Protein AF-A0AA87R9H2-F1 (afdb_monomer_lite)

Organism: NCBI:txid153730

Foldseek 3Di:
DDDDDDDDDDDDDDDDDDDDDDDDDDDDDDDDDDDDDDDDDDDDDDPPPDPPDPDPVLPFPFQQADEDALVVLCVVQLDFPFDAPFAVCQVVLLVLLSVLQRHPHADFPPQFGDGSGQDPVPPSPVRHDTRSNSNLSSLLVRLLRLLLQLVLCCPPVPHLPPRNVVSLVSNVVSCPGPSVVSHDPDPPSVCCVPASVVVNVVNRLNSCVPRPPVQVVGPSSCVSCVSSVNNDPPDPPDPPPPPPPPPDDD

Secondary structure (DSSP, 8-state):
----------------------------------------------------PPPGGGS----------HHHHHHHHS-----EEETTTHHHHHHHHHHHHHT-SSPPPTT----SS-S-TT---TT-EETTHHHHHHHHHHHHHHHHHHHHHHHHTTSS-HHHHHHHHHHHHHHTSHHHHTT---TT-HHIIIIIHHHHTT--HHHIIIIIHHHHTSHHHHHHHHHTT------SSS----PPP-----

Radius of gyration: 23.81 Å; chains: 1; bounding box: 76×70×43 Å

Sequence (250 aa):
MHTLRRAAALAAAAAMAAALAACTPASAEPEAATAGVAATGSTAAAEQAAPSAPDPLHAPVELDTTPISAEEYVERFSVTDGRSYGTDGLDEVNAEYREAARVFPFALPQGYAFPGETWLIGQNLPDGWHEGDGYAQAYVFWQKATAAAAYYDFRYRGGEGPGATVHLDALAEGYDSDVRAMYVDDPELTYLDEVVAPAREGNFDALYAEDLHHFLGNETYAAVLDRAGETIELGTEGYSLPVPDEAEVP

pLDDT: mean 71.05, std 24.02, range [28.12, 97.62]

Structure (mmCIF, N/CA/C/O backbone):
data_AF-A0AA87R9H2-F1
#
_entry.id   AF-A0AA87R9H2-F1
#
loop_
_atom_site.group_PDB
_atom_site.id
_atom_site.type_symbol
_atom_site.label_atom_id
_atom_site.label_alt_id
_atom_site.label_comp_id
_atom_site.label_asym_id
_atom_site.label_entity_id
_atom_site.label_seq_id
_atom_site.pdbx_PDB_ins_code
_atom_site.Cartn_x
_atom_site.Cartn_y
_atom_site.Cartn_z
_atom_site.occupancy
_atom_site.B_iso_or_equiv
_atom_site.auth_seq_id
_atom_site.auth_comp_id
_atom_site.auth_asym_id
_atom_site.auth_atom_id
_atom_site.pdbx_PDB_model_num
ATOM 1 N N . MET A 1 1 ? 30.872 -22.403 -7.904 1.00 34.31 1 MET A N 1
ATOM 2 C CA . MET A 1 1 ? 30.250 -23.706 -7.574 1.00 34.31 1 MET A CA 1
ATOM 3 C C . MET A 1 1 ? 29.281 -23.466 -6.424 1.00 34.31 1 MET A C 1
ATOM 5 O O . MET A 1 1 ? 29.679 -23.588 -5.276 1.00 34.31 1 MET A O 1
ATOM 9 N N . HIS A 1 2 ? 28.057 -23.023 -6.726 1.00 32.09 2 HIS A N 1
ATOM 10 C CA . HIS A 1 2 ? 27.040 -22.725 -5.715 1.00 32.09 2 HIS A CA 1
ATOM 11 C C . HIS A 1 2 ? 26.077 -23.906 -5.601 1.00 32.09 2 HIS A C 1
ATOM 13 O O . HIS A 1 2 ? 25.392 -24.263 -6.555 1.00 32.09 2 HIS A O 1
ATOM 19 N N . THR A 1 3 ? 26.085 -24.552 -4.440 1.00 35.66 3 THR A N 1
ATOM 20 C CA . THR A 1 3 ? 25.148 -25.610 -4.064 1.00 35.66 3 THR A CA 1
ATOM 21 C C . THR A 1 3 ? 23.838 -24.999 -3.584 1.00 35.66 3 THR A C 1
ATOM 23 O O . THR A 1 3 ? 23.788 -24.409 -2.508 1.00 35.66 3 THR A O 1
ATOM 26 N N . LEU A 1 4 ? 22.789 -25.200 -4.384 1.00 35.94 4 LEU A N 1
ATOM 27 C CA . LEU A 1 4 ? 21.380 -25.113 -4.003 1.00 35.94 4 LEU A CA 1
ATOM 28 C C . LEU A 1 4 ? 21.116 -25.930 -2.729 1.00 35.94 4 LEU A C 1
ATOM 30 O O . LEU A 1 4 ? 21.391 -27.132 -2.696 1.00 35.94 4 LEU A O 1
ATOM 34 N N . ARG A 1 5 ? 20.529 -25.306 -1.705 1.00 34.09 5 ARG A N 1
ATOM 35 C CA . ARG A 1 5 ? 19.849 -26.014 -0.615 1.00 34.09 5 ARG A CA 1
ATOM 36 C C . ARG A 1 5 ? 18.343 -25.845 -0.792 1.00 34.09 5 ARG A C 1
ATOM 38 O O . ARG A 1 5 ? 17.798 -24.787 -0.524 1.00 34.09 5 ARG A O 1
ATOM 45 N N . ARG A 1 6 ? 17.704 -26.918 -1.264 1.00 33.81 6 ARG A N 1
ATOM 46 C CA . ARG A 1 6 ? 16.267 -27.188 -1.133 1.00 33.81 6 ARG A CA 1
ATOM 47 C C . ARG A 1 6 ? 16.052 -28.102 0.075 1.00 33.81 6 ARG A C 1
ATOM 49 O O . ARG A 1 6 ? 16.810 -29.063 0.208 1.00 33.81 6 ARG A O 1
ATOM 56 N N . ALA A 1 7 ? 15.015 -27.816 0.865 1.00 31.58 7 ALA A N 1
ATOM 57 C CA . ALA A 1 7 ? 14.212 -28.679 1.759 1.00 31.58 7 ALA A CA 1
ATOM 58 C C . ALA A 1 7 ? 13.748 -27.813 2.954 1.00 31.58 7 ALA A C 1
ATOM 60 O O . ALA A 1 7 ? 14.555 -27.059 3.476 1.00 31.58 7 ALA A O 1
ATOM 61 N N . ALA A 1 8 ? 12.509 -27.857 3.446 1.00 31.77 8 ALA A N 1
ATOM 62 C CA . ALA A 1 8 ? 11.582 -28.978 3.494 1.00 31.77 8 ALA A CA 1
ATOM 63 C C . ALA A 1 8 ? 10.117 -28.509 3.546 1.00 31.77 8 ALA A C 1
ATOM 65 O O . ALA A 1 8 ? 9.792 -27.539 4.221 1.00 31.77 8 ALA A O 1
ATOM 66 N N . ALA A 1 9 ? 9.243 -29.276 2.896 1.00 31.00 9 ALA A N 1
ATOM 67 C CA . ALA A 1 9 ? 7.809 -29.286 3.149 1.00 31.00 9 ALA A CA 1
ATOM 68 C C . ALA A 1 9 ? 7.500 -30.244 4.311 1.00 31.00 9 ALA A C 1
ATOM 70 O O . ALA A 1 9 ? 8.032 -31.356 4.333 1.00 31.00 9 ALA A O 1
ATOM 71 N N . LEU A 1 10 ? 6.606 -29.850 5.220 1.00 30.27 10 LEU A N 1
ATOM 72 C CA . LEU A 1 10 ? 5.895 -30.747 6.135 1.00 30.27 10 LEU A CA 1
ATOM 73 C C . LEU A 1 10 ? 4.514 -30.161 6.459 1.00 30.27 10 LEU A C 1
ATOM 75 O O . LEU A 1 10 ? 4.385 -29.006 6.843 1.00 30.27 10 LEU A O 1
ATOM 79 N N . ALA A 1 11 ? 3.494 -30.992 6.260 1.00 31.66 11 ALA A N 1
ATOM 80 C CA . ALA A 1 11 ? 2.078 -30.682 6.388 1.00 31.66 11 ALA A CA 1
ATOM 81 C C . ALA A 1 11 ? 1.550 -30.828 7.826 1.00 31.66 11 ALA A C 1
ATOM 83 O O . ALA A 1 11 ? 2.050 -31.657 8.587 1.00 31.66 11 ALA A O 1
ATOM 84 N N . ALA A 1 12 ? 0.440 -30.150 8.132 1.00 28.22 12 ALA A N 1
ATOM 85 C CA . ALA A 1 12 ? -0.540 -30.587 9.128 1.00 28.22 12 ALA A CA 1
ATOM 86 C C . ALA A 1 12 ? -1.937 -30.037 8.790 1.00 28.22 12 ALA A C 1
ATOM 88 O O . ALA A 1 12 ? -2.077 -29.013 8.133 1.00 28.22 12 ALA A O 1
ATOM 89 N N . ALA A 1 13 ? -2.964 -30.783 9.185 1.00 28.12 13 ALA A N 1
ATOM 90 C CA . ALA A 1 13 ? -4.288 -30.802 8.581 1.00 28.12 13 ALA A CA 1
ATOM 91 C C . ALA A 1 13 ? -5.425 -30.384 9.534 1.00 28.12 13 ALA A C 1
ATOM 93 O O . ALA A 1 13 ? -5.291 -30.488 10.748 1.00 28.12 13 ALA A O 1
ATOM 94 N N . ALA A 1 14 ? -6.583 -30.130 8.908 1.00 32.31 14 ALA A N 1
ATOM 95 C CA . ALA A 1 14 ? -7.946 -30.504 9.321 1.00 32.31 14 ALA A CA 1
ATOM 96 C C . ALA A 1 14 ? -8.767 -29.609 10.293 1.00 32.31 14 ALA A C 1
ATOM 98 O O . ALA A 1 14 ? -8.637 -29.694 11.505 1.00 32.31 14 ALA A O 1
ATOM 99 N N . ALA A 1 15 ? -9.787 -28.966 9.697 1.00 31.55 15 ALA A N 1
ATOM 100 C CA . ALA A 1 15 ? -11.229 -29.293 9.789 1.00 31.55 15 ALA A CA 1
ATOM 101 C C . ALA A 1 15 ? -12.181 -28.542 10.758 1.00 31.55 15 ALA A C 1
ATOM 103 O O . ALA A 1 15 ? -11.867 -28.278 11.911 1.00 31.55 15 ALA A O 1
ATOM 104 N N . MET A 1 16 ? -13.429 -28.437 10.247 1.00 30.58 16 MET A N 1
ATOM 105 C CA . MET A 1 16 ? -14.748 -28.155 10.867 1.00 30.58 16 MET A CA 1
ATOM 106 C C . MET A 1 16 ? -15.133 -26.684 11.104 1.00 30.58 16 MET A C 1
ATOM 108 O O . MET A 1 16 ? -14.303 -25.887 11.498 1.00 30.58 16 MET A O 1
ATOM 112 N N . ALA A 1 17 ? -16.389 -26.241 10.970 1.00 32.84 17 ALA A N 1
ATOM 113 C CA . ALA A 1 17 ? -17.640 -26.765 10.405 1.00 32.84 17 ALA A CA 1
ATOM 114 C C . ALA A 1 17 ? -18.668 -25.606 10.385 1.00 32.84 17 ALA A C 1
ATOM 116 O O . ALA A 1 17 ? -18.520 -24.611 11.086 1.00 32.84 17 ALA A O 1
ATOM 117 N N . ALA A 1 18 ? -19.713 -25.774 9.579 1.00 38.12 18 ALA A N 1
ATOM 118 C CA . ALA A 1 18 ? -20.791 -24.827 9.300 1.00 38.12 18 ALA A CA 1
ATOM 119 C C . ALA A 1 18 ? -21.714 -24.473 10.487 1.00 38.12 18 ALA A C 1
ATOM 121 O O . ALA A 1 18 ? -21.967 -25.320 11.341 1.00 38.12 18 ALA A O 1
ATOM 122 N N . ALA A 1 19 ? -22.379 -23.309 10.407 1.00 33.22 19 ALA A N 1
ATOM 123 C CA . ALA A 1 19 ? -23.779 -23.153 10.824 1.00 33.22 19 ALA A CA 1
ATOM 124 C C . ALA A 1 19 ? -24.467 -21.946 10.148 1.00 33.22 19 ALA A C 1
ATOM 126 O O . ALA A 1 19 ? -23.959 -20.830 10.149 1.00 33.22 19 ALA A O 1
ATOM 127 N N . LEU A 1 20 ? -25.646 -22.215 9.583 1.00 39.81 20 LEU A N 1
ATOM 128 C CA . LEU A 1 20 ? -26.619 -21.287 8.999 1.00 39.81 20 LEU A CA 1
ATOM 129 C C . LEU A 1 20 ? -27.400 -20.511 10.073 1.00 39.81 20 LEU A C 1
ATOM 131 O O . LEU A 1 20 ? -27.765 -21.110 11.081 1.00 39.81 20 LEU A O 1
ATOM 135 N N . ALA A 1 21 ? -27.840 -19.286 9.764 1.00 38.72 21 ALA A N 1
ATOM 136 C CA . ALA A 1 21 ? -29.207 -18.836 10.066 1.00 38.72 21 ALA A CA 1
ATOM 137 C C . ALA A 1 21 ? -29.577 -17.571 9.269 1.00 38.72 21 ALA A C 1
ATOM 139 O O . ALA A 1 21 ? -28.926 -16.537 9.367 1.00 38.72 21 ALA A O 1
ATOM 140 N N . ALA A 1 22 ? -30.657 -17.676 8.497 1.00 38.16 22 ALA A N 1
ATOM 141 C CA . ALA A 1 22 ? -31.341 -16.583 7.821 1.00 38.16 22 ALA A CA 1
ATOM 142 C C . ALA A 1 22 ? -32.372 -15.913 8.749 1.00 38.16 22 ALA A C 1
ATOM 144 O O . ALA A 1 22 ? -32.994 -16.604 9.553 1.00 38.16 22 ALA A O 1
ATOM 145 N N . CYS A 1 23 ? -32.629 -14.613 8.557 1.00 30.06 23 CYS A N 1
ATOM 146 C CA . CYS A 1 23 ? -33.948 -14.002 8.764 1.00 30.06 23 CYS A CA 1
ATOM 147 C C . CYS A 1 23 ? -34.038 -12.633 8.056 1.00 30.06 23 CYS A C 1
ATOM 149 O O . CYS A 1 23 ? -33.335 -11.689 8.401 1.00 30.06 23 CYS A O 1
ATOM 151 N N . THR A 1 24 ? -34.909 -12.548 7.053 1.00 43.84 24 THR A N 1
ATOM 152 C CA . THR A 1 24 ? -35.497 -11.329 6.458 1.00 43.84 24 THR A CA 1
ATOM 153 C C . THR A 1 24 ? -36.768 -10.923 7.251 1.00 43.84 24 THR A C 1
ATOM 155 O O . THR A 1 24 ? -37.132 -11.621 8.196 1.00 43.84 24 THR A O 1
ATOM 158 N N . PRO A 1 25 ? -37.569 -9.922 6.830 1.00 63.09 25 PRO A N 1
ATOM 159 C CA . PRO A 1 25 ? -37.341 -8.470 6.828 1.00 63.09 25 PRO A CA 1
ATOM 160 C C . PRO A 1 25 ? -38.462 -7.719 7.608 1.00 63.09 25 PRO A C 1
ATOM 162 O O . PRO A 1 25 ? -39.446 -8.329 8.024 1.00 63.09 25 PRO A O 1
ATOM 165 N N . ALA A 1 26 ? -38.391 -6.388 7.752 1.00 40.09 26 ALA A N 1
ATOM 166 C CA . ALA A 1 26 ? -39.560 -5.583 8.143 1.00 40.09 26 ALA A CA 1
ATOM 167 C C . ALA A 1 26 ? -39.525 -4.159 7.559 1.00 40.09 26 ALA A C 1
ATOM 169 O O . ALA A 1 26 ? -38.552 -3.427 7.713 1.00 40.09 26 ALA A O 1
ATOM 170 N N . SER A 1 27 ? -40.617 -3.818 6.877 1.00 43.66 27 SER A N 1
ATOM 171 C CA . SER A 1 27 ? -40.918 -2.577 6.163 1.00 43.66 27 SER A CA 1
ATOM 172 C C . SER A 1 27 ? -41.173 -1.369 7.070 1.00 43.66 27 SER A C 1
ATOM 174 O O . SER A 1 27 ? -41.772 -1.527 8.131 1.00 43.66 27 SER A O 1
ATOM 176 N N . ALA A 1 28 ? -40.884 -0.163 6.568 1.00 37.84 28 ALA A N 1
ATOM 177 C CA . ALA A 1 28 ? -41.670 1.050 6.830 1.00 37.84 28 ALA A CA 1
ATOM 178 C C . ALA A 1 28 ? -41.382 2.133 5.761 1.00 37.84 28 ALA A C 1
ATOM 180 O O . ALA A 1 28 ? -40.344 2.783 5.778 1.00 37.84 28 ALA A O 1
ATOM 181 N N . GLU A 1 29 ? -42.319 2.308 4.830 1.00 39.38 29 GLU A N 1
ATOM 182 C CA . GLU A 1 29 ? -42.642 3.580 4.151 1.00 39.38 29 GLU A CA 1
ATOM 183 C C . GLU A 1 29 ? -43.803 4.244 4.937 1.00 39.38 29 GLU A C 1
ATOM 185 O O . GLU A 1 29 ? -44.420 3.564 5.764 1.00 39.38 29 GLU A O 1
ATOM 190 N N . PRO A 1 30 ? -44.307 5.438 4.574 1.00 55.00 30 PRO A N 1
ATOM 191 C CA . PRO A 1 30 ? -43.653 6.681 4.152 1.00 55.00 30 PRO A CA 1
ATOM 192 C C . PRO A 1 30 ? -44.181 7.877 4.989 1.00 55.00 30 PRO A C 1
ATOM 194 O O . PRO A 1 30 ? -45.222 7.777 5.639 1.00 55.00 30 PRO A O 1
ATOM 197 N N . GLU A 1 31 ? -43.556 9.055 4.918 1.00 35.94 31 GLU A N 1
ATOM 198 C CA . GLU A 1 31 ? -44.237 10.292 5.332 1.00 35.94 31 GLU A CA 1
ATOM 199 C C . GLU A 1 31 ? -43.978 11.438 4.353 1.00 35.94 31 GLU A C 1
ATOM 201 O O . GLU A 1 31 ? -42.915 11.564 3.747 1.00 35.94 31 GLU A O 1
ATOM 206 N N . ALA A 1 32 ? -45.043 12.198 4.129 1.00 39.09 32 ALA A N 1
ATOM 207 C CA . ALA A 1 32 ? -45.259 13.094 3.012 1.00 39.09 32 ALA A CA 1
ATOM 208 C C . ALA A 1 32 ? -45.081 14.572 3.392 1.00 39.09 32 ALA A C 1
ATOM 210 O O . ALA A 1 32 ? -45.189 14.945 4.556 1.00 39.09 32 ALA A O 1
ATOM 211 N N . ALA A 1 33 ? -45.023 15.395 2.336 1.00 36.47 33 ALA A N 1
ATOM 212 C CA . ALA A 1 33 ? -45.274 16.842 2.298 1.00 36.47 33 ALA A CA 1
ATOM 213 C C . ALA A 1 33 ? -44.106 17.723 2.801 1.00 36.47 33 ALA A C 1
ATOM 215 O O . ALA A 1 33 ? -43.391 17.372 3.721 1.00 36.47 33 ALA A O 1
ATOM 216 N N . THR A 1 34 ? -43.789 18.874 2.208 1.00 40.47 34 THR A N 1
ATOM 217 C CA . THR A 1 34 ? -44.649 19.905 1.609 1.00 40.47 34 THR A CA 1
ATOM 218 C C . THR A 1 34 ? -43.914 20.706 0.531 1.00 40.47 34 THR A C 1
ATOM 220 O O . THR A 1 34 ? -42.736 21.028 0.669 1.00 40.47 34 THR A O 1
ATOM 223 N N . ALA A 1 35 ? -44.663 21.127 -0.490 1.00 40.28 35 ALA A N 1
ATOM 224 C CA . ALA A 1 35 ? -44.296 22.208 -1.395 1.00 40.28 35 ALA A CA 1
ATOM 225 C C . ALA A 1 35 ? -44.205 23.557 -0.652 1.00 40.28 35 ALA A C 1
ATOM 227 O O . ALA A 1 35 ? -45.103 23.904 0.116 1.00 40.28 35 ALA A O 1
ATOM 228 N N . GLY A 1 36 ? -43.157 24.333 -0.935 1.00 36.66 36 GLY A N 1
ATOM 229 C CA . GLY A 1 36 ? -42.966 25.706 -0.466 1.00 36.66 36 GLY A CA 1
ATOM 230 C C . GLY A 1 36 ? -42.430 26.583 -1.597 1.00 36.66 36 GLY A C 1
ATOM 231 O O . GLY A 1 36 ? -41.397 26.292 -2.189 1.00 36.66 36 GLY A O 1
ATOM 232 N N . VAL A 1 37 ? -43.190 27.623 -1.927 1.00 41.19 37 VAL A N 1
ATOM 233 C CA . VAL A 1 37 ? -43.016 28.542 -3.057 1.00 41.19 37 VAL A CA 1
ATOM 234 C C . VAL A 1 37 ? -42.045 29.683 -2.713 1.00 41.19 37 VAL A C 1
ATOM 236 O O . VAL A 1 37 ? -42.145 30.269 -1.644 1.00 41.19 37 VAL A O 1
ATOM 239 N N . ALA A 1 38 ? -41.180 30.001 -3.685 1.00 38.97 38 ALA A N 1
ATOM 240 C CA . ALA A 1 38 ? -40.503 31.267 -4.010 1.00 38.97 38 ALA A CA 1
ATOM 241 C C . ALA A 1 38 ? -39.863 32.140 -2.907 1.00 38.97 38 ALA A C 1
ATOM 243 O O . ALA A 1 38 ? -40.540 32.780 -2.108 1.00 38.97 38 ALA A O 1
ATOM 244 N N . ALA A 1 39 ? -38.559 32.384 -3.071 1.00 36.94 39 ALA A N 1
ATOM 245 C CA . ALA A 1 39 ? -37.954 33.684 -2.794 1.00 36.94 39 ALA A CA 1
ATOM 246 C C . ALA A 1 39 ? -36.859 33.975 -3.835 1.00 36.94 39 ALA A C 1
ATOM 248 O O . ALA A 1 39 ? -35.771 33.407 -3.809 1.00 36.94 39 ALA A O 1
ATOM 249 N N . THR A 1 40 ? -37.163 34.868 -4.776 1.00 41.22 40 THR A N 1
ATOM 250 C CA . THR A 1 40 ? -36.179 35.554 -5.618 1.00 41.22 40 THR A CA 1
ATOM 251 C C . THR A 1 40 ? -35.366 36.506 -4.744 1.00 41.22 40 THR A C 1
ATOM 253 O O . THR A 1 40 ? -35.839 37.589 -4.401 1.00 41.22 40 THR A O 1
ATOM 256 N N . GLY A 1 41 ? -34.154 36.096 -4.381 1.00 36.19 41 GLY A N 1
ATOM 257 C CA . GLY A 1 41 ? -33.144 36.930 -3.737 1.00 36.19 41 GLY A CA 1
ATOM 258 C C . GLY A 1 41 ? -31.924 37.033 -4.641 1.00 36.19 41 GLY A C 1
ATOM 259 O O . GLY A 1 41 ? -31.095 36.135 -4.676 1.00 36.19 41 GLY A O 1
ATOM 260 N N . SER A 1 42 ? -31.847 38.120 -5.403 1.00 48.84 42 SER A N 1
ATOM 261 C CA . SER A 1 42 ? -30.672 38.505 -6.181 1.00 48.84 42 SER A CA 1
ATOM 262 C C . SER A 1 42 ? -29.549 38.920 -5.229 1.00 48.84 42 SER A C 1
ATOM 264 O O . SER A 1 42 ? -29.547 40.046 -4.735 1.00 48.84 42 SER A O 1
ATOM 266 N N . THR A 1 43 ? -28.581 38.039 -5.001 1.00 39.03 43 THR A N 1
ATOM 267 C CA . THR A 1 43 ? -27.260 38.405 -4.478 1.00 39.03 43 THR A CA 1
ATOM 268 C C . THR A 1 43 ? -26.261 38.318 -5.618 1.00 39.03 43 THR A C 1
ATOM 270 O O . THR A 1 43 ? -26.096 37.262 -6.223 1.00 39.03 43 THR A O 1
ATOM 273 N N . ALA A 1 44 ? -25.634 39.451 -5.931 1.00 38.78 44 ALA A N 1
ATOM 274 C CA . ALA A 1 44 ? -24.522 39.535 -6.860 1.00 38.78 44 ALA A CA 1
ATOM 275 C C . ALA A 1 44 ? -23.445 38.525 -6.442 1.00 38.78 44 ALA A C 1
ATOM 277 O O . ALA A 1 44 ? -22.841 38.661 -5.377 1.00 38.78 44 ALA A O 1
ATOM 278 N N . ALA A 1 45 ? -23.258 37.496 -7.266 1.00 35.38 45 ALA A N 1
ATOM 279 C CA . ALA A 1 45 ? -22.147 36.578 -7.140 1.00 35.38 45 ALA A CA 1
ATOM 280 C C . ALA A 1 45 ? -20.869 37.378 -7.400 1.00 35.38 45 ALA A C 1
ATOM 282 O O . ALA A 1 45 ? -20.666 37.910 -8.492 1.00 35.38 45 ALA A O 1
ATOM 283 N N . ALA A 1 46 ? -20.025 37.486 -6.377 1.00 42.28 46 ALA A N 1
ATOM 284 C CA . ALA A 1 46 ? -18.607 37.633 -6.622 1.00 42.28 46 ALA A CA 1
ATOM 285 C C . ALA A 1 46 ? -18.213 36.460 -7.523 1.00 42.28 46 ALA A C 1
ATOM 287 O O . ALA A 1 46 ? -18.494 35.308 -7.191 1.00 42.28 46 ALA A O 1
ATOM 288 N N . GLU A 1 47 ? -17.629 36.766 -8.676 1.00 39.31 47 GLU A N 1
ATOM 289 C CA . GLU A 1 47 ? -16.998 35.795 -9.558 1.00 39.31 47 GLU A CA 1
ATOM 290 C C . GLU A 1 47 ? -15.774 35.247 -8.812 1.00 39.31 47 GLU A C 1
ATOM 292 O O . GLU A 1 47 ? -14.639 35.679 -8.997 1.00 39.31 47 GLU A O 1
ATOM 297 N N . GLN A 1 48 ? -16.031 34.357 -7.851 1.00 38.50 48 GLN A N 1
ATOM 298 C CA . GLN A 1 48 ? -15.048 33.403 -7.384 1.00 38.50 48 GLN A CA 1
ATOM 299 C C . GLN A 1 48 ? -14.702 32.596 -8.621 1.00 38.50 48 GLN A C 1
ATOM 301 O O . GLN A 1 48 ? -15.553 31.881 -9.154 1.00 38.50 48 GLN A O 1
ATOM 306 N N . ALA A 1 49 ? -13.475 32.788 -9.107 1.00 35.75 49 ALA A N 1
ATOM 307 C CA . ALA A 1 49 ? -12.869 31.899 -10.074 1.00 35.75 49 ALA A CA 1
ATOM 308 C C . ALA A 1 49 ? -13.200 30.476 -9.627 1.00 35.75 49 ALA A C 1
ATOM 310 O O . ALA A 1 49 ? -12.848 30.083 -8.511 1.00 35.75 49 ALA A O 1
ATOM 311 N N . ALA A 1 50 ? -13.972 29.765 -10.452 1.00 38.38 50 ALA A N 1
ATOM 312 C CA . ALA A 1 50 ? -14.225 28.359 -10.222 1.00 38.38 50 ALA A CA 1
ATOM 313 C C . ALA A 1 50 ? -12.859 27.708 -9.966 1.00 38.38 50 ALA A C 1
ATOM 315 O O . ALA A 1 50 ? -11.920 28.027 -10.708 1.00 38.38 50 ALA A O 1
ATOM 316 N N . PRO A 1 51 ? -12.705 26.866 -8.927 1.00 39.19 51 PRO A N 1
ATOM 317 C CA . PRO A 1 51 ? -11.512 26.045 -8.832 1.00 39.19 51 PRO A CA 1
ATOM 318 C C . PRO A 1 51 ? -11.368 25.369 -10.191 1.00 39.19 51 PRO A C 1
ATOM 320 O O . PRO A 1 51 ? -12.336 24.783 -10.688 1.00 39.19 51 PRO A O 1
ATOM 323 N N . SER A 1 52 ? -10.222 25.583 -10.842 1.00 40.78 52 SER A N 1
ATOM 324 C CA . SER A 1 52 ? -9.910 24.937 -12.109 1.00 40.78 52 SER A CA 1
ATOM 325 C C . SER A 1 52 ? -10.301 23.476 -11.963 1.00 40.78 52 SER A C 1
ATOM 327 O O . SER A 1 52 ? -9.853 22.822 -11.020 1.00 40.78 52 SER A O 1
ATOM 329 N N . ALA A 1 53 ? -11.204 23.004 -12.825 1.00 40.41 53 ALA A N 1
ATOM 330 C CA . ALA A 1 53 ? -11.548 21.594 -12.848 1.00 40.41 53 ALA A CA 1
ATOM 331 C C . ALA A 1 53 ? -10.229 20.804 -12.898 1.00 40.41 53 ALA A C 1
ATOM 333 O O . ALA A 1 53 ? -9.345 21.215 -13.661 1.00 40.41 53 ALA A O 1
ATOM 334 N N . PRO A 1 54 ? -10.063 19.754 -12.073 1.00 39.59 54 PRO A N 1
ATOM 335 C CA . PRO A 1 54 ? -8.857 18.941 -12.108 1.00 39.59 54 PRO A CA 1
ATOM 336 C C . PRO A 1 54 ? -8.598 18.531 -13.557 1.00 39.59 54 PRO A C 1
ATOM 338 O O . PRO A 1 54 ? -9.531 18.154 -14.274 1.00 39.59 54 PRO A O 1
ATOM 341 N N . ASP A 1 55 ? -7.355 18.710 -14.000 1.00 39.72 55 ASP A N 1
ATOM 342 C CA . ASP A 1 55 ? -6.941 18.385 -15.359 1.00 39.72 55 ASP A CA 1
ATOM 343 C C . ASP A 1 55 ? -7.382 16.940 -15.667 1.00 39.72 55 ASP A C 1
ATOM 345 O O . ASP A 1 55 ? -7.056 16.031 -14.896 1.00 39.72 55 ASP A O 1
ATOM 349 N N . PRO A 1 56 ? -8.150 16.688 -16.743 1.00 37.91 56 PRO A N 1
ATOM 350 C CA . PRO A 1 56 ? -8.582 15.340 -17.106 1.00 37.91 56 PRO A CA 1
ATOM 351 C C . PRO A 1 56 ? -7.418 14.371 -17.376 1.00 37.91 56 PRO A C 1
ATOM 353 O O . PRO A 1 56 ? -7.661 13.170 -17.460 1.00 37.91 56 PRO A O 1
ATOM 356 N N . LEU A 1 57 ? -6.171 14.854 -17.470 1.00 38.34 57 LEU A N 1
ATOM 357 C CA . LEU A 1 57 ? -4.962 14.021 -17.468 1.00 38.34 57 LEU A CA 1
ATOM 358 C C . LEU A 1 57 ? -4.642 13.361 -16.112 1.00 38.34 57 LEU A C 1
ATOM 360 O O . LEU A 1 57 ? -3.820 12.453 -16.076 1.00 38.34 57 LEU A O 1
ATOM 364 N N . HIS A 1 58 ? -5.300 13.765 -15.022 1.00 43.53 58 HIS A N 1
ATOM 365 C CA . HIS A 1 58 ? -5.075 13.234 -13.671 1.00 43.53 58 HIS A CA 1
ATOM 366 C C . HIS A 1 58 ? -6.278 12.486 -13.084 1.00 43.53 58 HIS A C 1
ATOM 368 O O . HIS A 1 58 ? -6.252 12.108 -11.914 1.00 43.53 58 HIS A O 1
ATOM 374 N N . ALA A 1 59 ? -7.333 12.231 -13.868 1.00 43.84 59 ALA A N 1
ATOM 375 C CA . ALA A 1 59 ? -8.369 11.295 -13.441 1.00 43.84 59 ALA A CA 1
ATOM 376 C C . ALA A 1 59 ? -7.746 9.885 -13.390 1.00 43.84 59 ALA A C 1
ATOM 378 O O . ALA A 1 59 ? -7.313 9.399 -14.437 1.00 43.84 59 ALA A O 1
ATOM 379 N N . PRO A 1 60 ? -7.674 9.217 -12.220 1.00 50.03 60 PRO A N 1
ATOM 380 C CA . PRO A 1 60 ? -7.074 7.894 -12.126 1.00 50.03 60 PRO A CA 1
ATOM 381 C C . PRO A 1 60 ? -7.825 6.948 -13.058 1.00 50.03 60 PRO A C 1
ATOM 383 O O . PRO A 1 60 ? -9.011 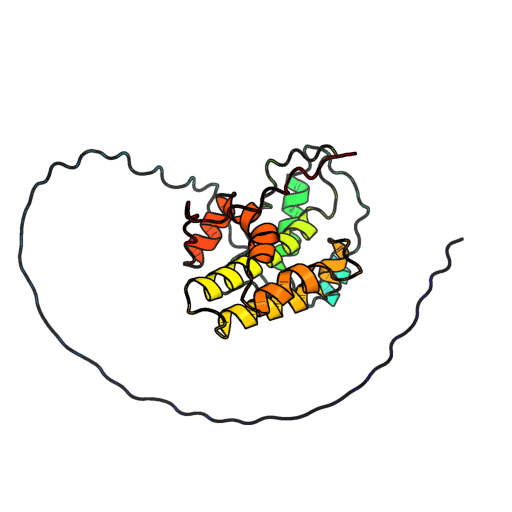6.687 -12.851 1.00 50.03 60 PRO A O 1
ATOM 386 N N . VAL A 1 61 ? -7.148 6.471 -14.101 1.00 56.78 61 VAL A N 1
ATOM 387 C CA . VAL A 1 61 ? -7.641 5.363 -14.915 1.00 56.78 61 VAL A CA 1
ATOM 388 C C . VAL A 1 61 ? -7.719 4.164 -13.980 1.00 56.78 61 VAL A C 1
ATOM 390 O O . VAL A 1 61 ? -6.685 3.640 -13.576 1.00 56.78 61 VAL A O 1
ATOM 393 N N . GLU A 1 62 ? -8.932 3.779 -13.587 1.00 65.19 62 GLU A N 1
ATOM 394 C CA . GLU A 1 62 ? -9.139 2.580 -12.781 1.00 65.19 62 GLU A CA 1
ATOM 395 C C . GLU A 1 62 ? -8.676 1.376 -13.599 1.00 65.19 62 GLU A C 1
ATOM 397 O O . GLU A 1 62 ? -9.130 1.146 -14.724 1.00 65.19 62 GLU A O 1
ATOM 402 N N . LEU A 1 63 ? -7.706 0.643 -13.061 1.00 74.94 63 LEU A N 1
ATOM 403 C CA . LEU A 1 63 ? -7.275 -0.606 -13.661 1.00 74.94 63 LEU A CA 1
ATOM 404 C C . LEU A 1 63 ? -8.315 -1.677 -13.335 1.00 74.94 63 LEU A C 1
ATOM 406 O O . LEU A 1 63 ? -8.592 -1.932 -12.166 1.00 74.94 63 LEU A O 1
ATOM 410 N N . ASP A 1 64 ? -8.855 -2.333 -14.363 1.00 76.56 64 ASP A N 1
ATOM 411 C CA . ASP A 1 64 ? -9.621 -3.563 -14.172 1.00 76.56 64 ASP A CA 1
ATOM 412 C C . ASP A 1 64 ? -8.721 -4.595 -13.479 1.00 76.56 64 ASP A C 1
ATOM 414 O O . ASP A 1 64 ? -7.710 -5.029 -14.044 1.00 76.56 64 ASP A O 1
ATOM 418 N N . THR A 1 65 ? -9.076 -4.975 -12.252 1.00 82.62 65 THR A N 1
ATOM 419 C CA . THR A 1 65 ? -8.321 -5.950 -11.466 1.00 82.62 65 THR A CA 1
ATOM 420 C C . THR A 1 65 ? -8.944 -7.338 -11.565 1.00 82.62 65 THR A C 1
ATOM 422 O O . THR A 1 65 ? -10.159 -7.531 -11.543 1.00 82.62 65 THR A O 1
ATOM 425 N N . THR A 1 66 ? -8.098 -8.349 -11.703 1.00 90.56 66 THR A N 1
ATOM 426 C CA . THR A 1 66 ? -8.450 -9.767 -11.615 1.00 90.56 66 THR A CA 1
ATOM 427 C C . THR A 1 66 ? -7.383 -10.434 -10.752 1.00 90.56 66 THR A C 1
ATOM 429 O O . THR A 1 66 ? -6.370 -10.881 -11.292 1.00 90.56 66 THR A O 1
ATOM 432 N N . PRO A 1 67 ? -7.565 -10.446 -9.416 1.00 91.31 67 PRO A N 1
ATOM 433 C CA . PRO A 1 67 ? -6.575 -10.987 -8.490 1.00 91.31 67 PRO A CA 1
ATOM 434 C C . PRO A 1 67 ? -6.222 -12.440 -8.813 1.00 91.31 67 PRO A C 1
ATOM 436 O O . PRO A 1 67 ? -7.111 -13.258 -9.071 1.00 91.31 67 PRO A O 1
ATOM 439 N N . ILE A 1 68 ? -4.929 -12.754 -8.772 1.00 95.25 68 ILE A N 1
ATOM 440 C CA . ILE A 1 68 ? -4.404 -14.128 -8.823 1.00 95.25 68 ILE A CA 1
ATOM 441 C C . ILE A 1 68 ? -3.929 -14.554 -7.429 1.00 95.25 68 ILE A C 1
ATOM 443 O O . ILE A 1 68 ? -3.991 -13.774 -6.479 1.00 95.25 68 ILE A O 1
ATOM 447 N N . SER A 1 69 ? -3.482 -15.802 -7.267 1.00 96.06 69 SER A N 1
ATOM 448 C CA . SER A 1 69 ? -2.931 -16.237 -5.978 1.00 96.06 69 SER A CA 1
ATOM 449 C C . SER A 1 69 ? -1.590 -15.553 -5.687 1.00 96.06 69 SER A C 1
ATOM 451 O O . SER A 1 69 ? -0.852 -15.197 -6.604 1.00 96.06 69 SER A O 1
ATOM 453 N N . ALA A 1 70 ? -1.236 -15.410 -4.407 1.00 94.56 70 ALA A N 1
ATOM 454 C CA . ALA A 1 70 ? 0.072 -14.882 -4.015 1.00 94.56 70 ALA A CA 1
ATOM 455 C C . ALA A 1 70 ? 1.234 -15.718 -4.589 1.00 94.56 70 ALA A C 1
ATOM 457 O O . ALA A 1 70 ? 2.216 -15.152 -5.054 1.00 94.56 70 ALA A O 1
ATOM 458 N N . GLU A 1 71 ? 1.097 -17.049 -4.630 1.00 95.56 71 GLU A N 1
ATOM 459 C CA . GLU A 1 71 ? 2.089 -17.953 -5.234 1.00 95.56 71 GLU A CA 1
ATOM 460 C C . GLU A 1 71 ? 2.265 -17.685 -6.735 1.00 95.56 71 GLU A C 1
ATOM 462 O O . GLU A 1 71 ? 3.392 -17.555 -7.204 1.00 95.56 71 GLU A O 1
ATOM 467 N N . GLU A 1 72 ? 1.164 -17.539 -7.479 1.00 95.56 72 GLU A N 1
ATOM 468 C CA . GLU A 1 72 ? 1.208 -17.227 -8.913 1.00 95.56 72 GLU A CA 1
ATOM 469 C C . GLU A 1 72 ? 1.791 -15.829 -9.161 1.00 95.56 72 GLU A C 1
ATOM 471 O O . GLU A 1 72 ? 2.561 -15.627 -10.100 1.00 95.56 72 GLU A O 1
ATOM 476 N N . TYR A 1 73 ? 1.471 -14.864 -8.295 1.00 95.62 73 TYR A N 1
ATOM 477 C CA . TYR A 1 73 ? 2.029 -13.518 -8.360 1.00 95.62 73 TYR A CA 1
ATOM 478 C C . TYR A 1 73 ? 3.547 -13.526 -8.141 1.00 95.62 73 TYR A C 1
ATOM 480 O O . TYR A 1 73 ? 4.287 -12.940 -8.930 1.00 95.62 73 TYR A O 1
ATOM 488 N N . VAL A 1 74 ? 4.026 -14.237 -7.117 1.00 94.81 74 VAL A N 1
ATOM 489 C CA . VAL A 1 74 ? 5.462 -14.413 -6.859 1.00 94.81 74 VAL A CA 1
ATOM 490 C C . VAL A 1 74 ? 6.127 -15.142 -8.024 1.00 94.81 74 VAL A C 1
ATOM 492 O O . VAL A 1 74 ? 7.147 -14.677 -8.518 1.00 94.81 74 VAL A O 1
ATOM 495 N N . GLU A 1 75 ? 5.559 -16.237 -8.534 1.00 94.44 75 GLU A N 1
ATOM 496 C CA . GLU A 1 75 ? 6.118 -16.943 -9.697 1.00 94.44 75 GLU A CA 1
ATOM 497 C C . GLU A 1 75 ? 6.276 -16.007 -10.904 1.00 94.44 75 GLU A C 1
ATOM 499 O O . GLU A 1 75 ? 7.292 -16.049 -11.599 1.00 94.44 75 GLU A O 1
ATOM 504 N N . ARG A 1 76 ? 5.297 -15.125 -11.122 1.00 93.31 76 ARG A N 1
ATOM 505 C CA . ARG A 1 76 ? 5.285 -14.193 -12.248 1.00 93.31 76 ARG A CA 1
ATOM 506 C C . ARG A 1 76 ? 6.266 -13.030 -12.104 1.00 93.31 76 ARG A C 1
ATOM 508 O O . ARG A 1 76 ? 6.864 -12.646 -13.105 1.00 93.31 76 ARG A O 1
ATOM 515 N N . PHE A 1 77 ? 6.414 -12.468 -10.904 1.00 92.00 77 PHE A N 1
ATOM 516 C CA . PHE A 1 77 ? 7.125 -11.197 -10.689 1.00 92.00 77 PHE A CA 1
ATOM 517 C C . PHE A 1 77 ? 8.396 -11.302 -9.827 1.00 92.00 77 PHE A C 1
ATOM 519 O O . PHE A 1 77 ? 9.061 -10.292 -9.614 1.00 92.00 77 PHE A O 1
ATOM 526 N N . SER A 1 78 ? 8.770 -12.498 -9.356 1.00 84.25 78 SER A N 1
ATOM 527 C CA . SER A 1 78 ? 9.996 -12.718 -8.557 1.00 84.25 78 SER A CA 1
ATOM 528 C C . SER A 1 78 ? 11.291 -12.715 -9.365 1.00 84.25 78 SER A C 1
ATOM 530 O O . SER A 1 78 ? 12.376 -12.623 -8.792 1.00 84.25 78 SER A O 1
ATOM 532 N N . VAL A 1 79 ? 11.204 -12.849 -10.690 1.00 71.12 79 VAL A N 1
ATOM 533 C CA . VAL A 1 79 ? 12.375 -12.841 -11.568 1.00 71.12 79 VAL A CA 1
ATOM 534 C C . VAL A 1 79 ? 12.591 -11.422 -12.069 1.00 71.12 79 VAL A C 1
ATOM 536 O O . VAL A 1 79 ? 11.977 -11.011 -13.048 1.00 71.12 79 VAL A O 1
ATOM 539 N N . THR A 1 80 ? 13.475 -10.686 -11.404 1.00 71.75 80 THR A N 1
ATOM 540 C CA . THR A 1 80 ? 14.016 -9.427 -11.919 1.00 71.75 80 THR A CA 1
ATOM 541 C C . THR A 1 80 ? 15.519 -9.597 -12.112 1.00 71.75 80 THR A C 1
ATOM 543 O O . THR A 1 80 ? 16.220 -10.111 -11.237 1.00 71.75 80 THR A O 1
ATOM 546 N N . ASP A 1 81 ? 16.041 -9.187 -13.269 1.00 73.38 81 ASP A N 1
ATOM 547 C CA . ASP A 1 81 ? 17.488 -9.192 -13.515 1.00 73.38 81 ASP A CA 1
ATOM 548 C C . ASP A 1 81 ? 18.157 -7.948 -12.888 1.00 73.38 81 ASP A C 1
ATOM 550 O O . ASP A 1 81 ? 19.371 -7.751 -13.012 1.00 73.38 81 ASP A O 1
ATOM 554 N N . GLY A 1 82 ? 17.370 -7.098 -12.209 1.00 75.06 82 GLY A N 1
ATOM 555 C CA . GLY A 1 82 ? 17.811 -5.848 -11.589 1.00 75.06 82 GLY A CA 1
ATOM 556 C C . GLY A 1 82 ? 18.328 -4.849 -12.620 1.00 75.06 82 GLY A C 1
ATOM 557 O O . GLY A 1 82 ? 19.212 -4.037 -12.332 1.00 75.06 82 GLY A O 1
ATOM 558 N N . ARG A 1 83 ? 17.847 -4.947 -13.864 1.00 85.12 83 ARG A N 1
ATOM 559 C CA . ARG A 1 83 ? 18.330 -4.112 -14.955 1.00 85.12 83 ARG A CA 1
ATOM 560 C C . ARG A 1 83 ? 17.965 -2.652 -14.693 1.00 85.12 83 ARG A C 1
ATOM 562 O O . ARG A 1 83 ? 16.804 -2.322 -14.502 1.00 85.12 83 ARG A O 1
ATOM 569 N N . SER A 1 84 ? 18.948 -1.759 -14.783 1.00 85.25 84 SER A N 1
ATOM 570 C CA . SER A 1 84 ? 18.681 -0.318 -14.771 1.00 85.25 84 SER A CA 1
ATOM 571 C C . SER A 1 84 ? 18.008 0.124 -16.077 1.00 85.25 84 SER A C 1
ATOM 573 O O . SER A 1 84 ? 18.489 -0.183 -17.178 1.00 85.25 84 SER A O 1
ATOM 575 N N . TYR A 1 85 ? 16.913 0.866 -15.946 1.00 83.50 85 TYR A N 1
ATOM 576 C CA . TYR A 1 85 ? 16.270 1.630 -17.015 1.00 83.50 85 TYR A CA 1
ATOM 577 C C . TYR A 1 85 ? 16.840 3.053 -17.133 1.00 83.50 85 TYR A C 1
ATOM 579 O O . TYR A 1 85 ? 16.633 3.726 -18.142 1.00 83.50 85 TYR A O 1
ATOM 587 N N . GLY A 1 86 ? 17.624 3.499 -16.147 1.00 82.25 86 GLY A N 1
ATOM 588 C CA . GLY A 1 86 ? 18.188 4.845 -16.097 1.00 82.25 86 GLY A CA 1
ATOM 589 C C . GLY A 1 86 ? 17.159 5.899 -15.680 1.00 82.25 86 GLY A C 1
ATOM 590 O O . GLY A 1 86 ? 16.072 5.585 -15.203 1.00 82.25 86 GLY A O 1
ATOM 591 N N . THR A 1 87 ? 17.506 7.177 -15.829 1.00 80.00 87 THR A N 1
ATOM 592 C CA . THR A 1 87 ? 16.667 8.299 -15.361 1.00 80.00 87 THR A CA 1
ATOM 593 C C . THR A 1 87 ? 15.394 8.500 -16.180 1.00 80.00 87 THR A C 1
ATOM 595 O O . THR A 1 87 ? 14.426 9.049 -15.663 1.00 80.00 87 THR A O 1
ATOM 598 N N . ASP A 1 88 ? 15.383 8.028 -17.427 1.00 81.88 88 ASP A N 1
ATOM 599 C CA . ASP A 1 88 ? 14.248 8.165 -18.350 1.00 81.88 88 ASP A CA 1
ATOM 600 C C . ASP A 1 88 ? 13.323 6.931 -18.328 1.00 81.88 88 ASP A C 1
ATOM 602 O O . ASP A 1 88 ? 12.350 6.879 -19.070 1.00 81.88 88 ASP A O 1
ATOM 606 N N . GLY A 1 89 ? 13.605 5.953 -17.458 1.00 86.00 89 GLY A N 1
ATOM 607 C CA . GLY A 1 89 ? 12.926 4.654 -17.382 1.00 86.00 89 GLY A CA 1
ATOM 608 C C . GLY A 1 89 ? 11.510 4.645 -16.797 1.00 86.00 89 GLY A C 1
ATOM 609 O O . GLY A 1 89 ? 11.018 3.594 -16.392 1.00 86.00 89 GLY A O 1
ATOM 610 N N . LEU A 1 90 ? 10.871 5.809 -16.665 1.00 86.38 90 LEU A N 1
ATOM 611 C CA . LEU A 1 90 ? 9.573 5.929 -16.000 1.00 86.38 90 LEU A CA 1
ATOM 612 C C . LEU A 1 90 ? 8.461 5.206 -16.775 1.00 86.38 90 LEU A C 1
ATOM 614 O O . LEU A 1 90 ? 7.560 4.639 -16.161 1.00 86.38 90 LEU A O 1
ATOM 618 N N . ASP A 1 91 ? 8.524 5.196 -18.107 1.00 89.81 91 ASP A N 1
ATOM 619 C CA . ASP A 1 91 ? 7.531 4.516 -18.945 1.00 89.81 91 ASP A CA 1
ATOM 620 C C . ASP A 1 91 ? 7.573 2.994 -18.739 1.00 89.81 91 ASP A C 1
ATOM 622 O O . AS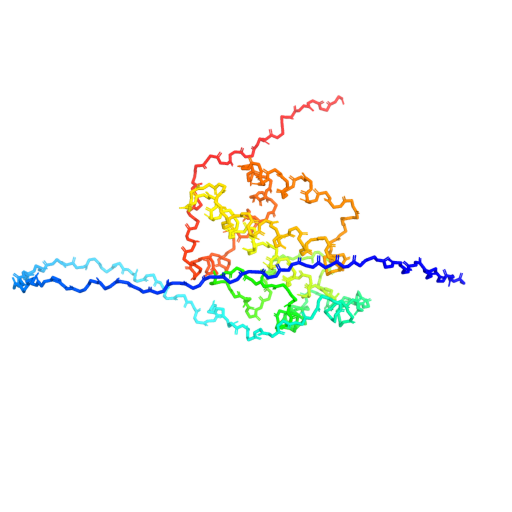P A 1 91 ? 6.524 2.345 -18.662 1.00 89.81 91 ASP A O 1
ATOM 626 N N . GLU A 1 92 ? 8.773 2.427 -18.600 1.00 91.62 92 GLU A N 1
ATOM 627 C CA . GLU A 1 92 ? 8.996 1.019 -18.279 1.00 91.62 92 GLU A CA 1
ATOM 628 C C . GLU A 1 92 ? 8.459 0.676 -16.885 1.00 91.62 92 GLU A C 1
ATOM 630 O O . GLU A 1 92 ? 7.673 -0.263 -16.748 1.00 91.62 92 GLU A O 1
ATOM 635 N N . VAL A 1 93 ? 8.777 1.485 -15.871 1.00 90.81 93 VAL A N 1
ATOM 636 C CA . VAL A 1 93 ? 8.252 1.310 -14.504 1.00 90.81 93 VAL A CA 1
ATOM 637 C C . VAL A 1 93 ? 6.725 1.420 -14.475 1.00 90.81 93 VAL A C 1
ATOM 639 O O . VAL A 1 93 ? 6.047 0.623 -13.827 1.00 90.81 93 VAL A O 1
ATOM 642 N N . ASN A 1 94 ? 6.145 2.361 -15.222 1.00 91.25 94 ASN A N 1
ATOM 643 C CA . ASN A 1 94 ? 4.695 2.494 -15.362 1.00 91.25 94 ASN A CA 1
ATOM 644 C C . ASN A 1 94 ? 4.059 1.298 -16.082 1.00 91.25 94 ASN A C 1
ATOM 646 O O . ASN A 1 94 ? 2.894 0.971 -15.837 1.00 91.25 94 ASN A O 1
ATOM 650 N N . ALA A 1 95 ? 4.768 0.654 -17.009 1.00 92.50 95 ALA A N 1
ATOM 651 C CA . ALA A 1 95 ? 4.299 -0.570 -17.648 1.00 92.50 95 ALA A CA 1
ATOM 652 C C . ALA A 1 95 ? 4.297 -1.750 -16.666 1.00 92.50 95 ALA A C 1
ATOM 654 O O . ALA A 1 95 ? 3.269 -2.420 -16.549 1.00 92.50 95 ALA A O 1
ATOM 655 N N . GLU A 1 96 ? 5.387 -1.940 -15.920 1.00 93.81 96 GLU A N 1
ATOM 656 C CA . GLU A 1 96 ? 5.498 -2.944 -14.855 1.00 93.81 96 GLU A CA 1
ATOM 657 C C . GLU A 1 96 ? 4.401 -2.773 -13.802 1.00 93.81 96 GLU A C 1
ATOM 659 O O . GLU A 1 96 ? 3.672 -3.713 -13.485 1.00 93.81 96 GLU A O 1
ATOM 664 N N . TYR A 1 97 ? 4.229 -1.545 -13.310 1.00 93.69 97 TYR A N 1
ATOM 665 C CA . TYR A 1 97 ? 3.221 -1.204 -12.315 1.00 93.69 97 TYR A CA 1
ATOM 666 C C . TYR A 1 97 ? 1.810 -1.583 -12.773 1.00 93.69 97 TYR A C 1
ATOM 668 O O . TYR A 1 97 ? 1.082 -2.264 -12.052 1.00 93.69 97 TYR A O 1
ATOM 676 N N . ARG A 1 98 ? 1.421 -1.194 -13.996 1.00 94.62 98 ARG A N 1
ATOM 677 C CA . ARG A 1 98 ? 0.099 -1.527 -14.549 1.00 94.62 98 ARG A CA 1
ATOM 678 C C . ARG A 1 98 ? -0.100 -3.027 -14.705 1.00 94.62 98 ARG A C 1
ATOM 680 O O . ARG A 1 98 ? -1.225 -3.503 -14.559 1.00 94.62 98 ARG A O 1
ATOM 687 N N . GLU A 1 99 ? 0.951 -3.764 -15.054 1.00 95.19 99 GLU A N 1
ATOM 688 C CA . GLU A 1 99 ? 0.878 -5.219 -15.150 1.00 95.19 99 GLU A CA 1
ATOM 689 C C . GLU A 1 99 ? 0.645 -5.853 -13.776 1.00 95.19 99 GLU A C 1
ATOM 691 O O . GLU A 1 99 ? -0.304 -6.623 -13.629 1.00 95.19 99 GLU A O 1
ATOM 696 N N . ALA A 1 100 ? 1.444 -5.476 -12.777 1.00 95.19 100 ALA A N 1
ATOM 697 C CA . ALA A 1 100 ? 1.312 -5.944 -11.401 1.00 95.19 100 ALA A CA 1
ATOM 698 C C . ALA A 1 100 ? -0.050 -5.593 -10.787 1.00 95.19 100 ALA A C 1
ATOM 700 O O . ALA A 1 100 ? -0.758 -6.472 -10.297 1.00 95.19 100 ALA A O 1
ATOM 701 N N . ALA A 1 101 ? -0.460 -4.326 -10.864 1.00 94.94 101 ALA A N 1
ATOM 702 C CA . ALA A 1 101 ? -1.692 -3.831 -10.257 1.00 94.94 101 ALA A CA 1
ATOM 703 C C . ALA A 1 101 ? -2.951 -4.551 -10.777 1.00 94.94 101 ALA A C 1
ATOM 705 O O . ALA A 1 101 ? -3.873 -4.825 -10.010 1.00 94.94 101 ALA A O 1
ATOM 706 N N . ARG A 1 102 ? -2.988 -4.929 -12.063 1.00 94.81 102 ARG A N 1
ATOM 707 C CA . ARG A 1 102 ? -4.126 -5.658 -12.658 1.00 94.81 102 ARG A CA 1
ATOM 708 C C . ARG A 1 102 ? -4.345 -7.044 -12.071 1.00 94.81 102 ARG A C 1
ATOM 710 O O . ARG A 1 102 ? -5.467 -7.538 -12.116 1.00 94.81 102 ARG A O 1
ATOM 717 N N . VAL A 1 103 ? -3.300 -7.686 -11.569 1.00 96.44 103 VAL A N 1
ATOM 718 C CA . VAL A 1 103 ? -3.372 -9.052 -11.036 1.00 96.44 103 VAL A CA 1
ATOM 719 C C . VAL A 1 103 ? -2.948 -9.112 -9.574 1.00 96.44 103 VAL A C 1
ATOM 721 O O . VAL A 1 103 ? -2.614 -10.179 -9.077 1.00 96.44 103 VAL A O 1
ATOM 724 N N . PHE A 1 104 ? -2.947 -7.980 -8.872 1.00 96.62 104 PHE A N 1
ATOM 725 C CA . PHE A 1 104 ? -2.446 -7.921 -7.506 1.00 96.62 104 PHE A CA 1
ATOM 726 C C . PHE A 1 104 ? -3.222 -8.892 -6.590 1.00 96.62 104 PHE A C 1
ATOM 728 O O . PHE A 1 104 ? -4.453 -8.949 -6.680 1.00 96.62 104 PHE A O 1
ATOM 735 N N . PRO A 1 105 ? -2.540 -9.688 -5.742 1.00 96.88 105 PRO A N 1
ATOM 736 C CA . PRO A 1 105 ? -3.158 -10.843 -5.095 1.00 96.88 105 PRO A CA 1
ATOM 737 C C . PRO A 1 105 ? -4.008 -10.466 -3.880 1.00 96.88 105 PRO A C 1
ATOM 739 O O . PRO A 1 105 ? -4.886 -11.231 -3.480 1.00 96.88 105 PRO A O 1
ATOM 742 N N . PHE A 1 106 ? -3.773 -9.290 -3.295 1.00 96.19 106 PHE A N 1
ATOM 743 C CA . PHE A 1 106 ? -4.497 -8.823 -2.118 1.00 96.19 106 PHE A CA 1
ATOM 744 C C . PHE A 1 106 ? -5.594 -7.831 -2.499 1.00 96.19 106 PHE A C 1
ATOM 746 O O . PHE A 1 106 ? -5.412 -6.957 -3.349 1.00 96.19 106 PHE A O 1
ATOM 753 N N . ALA A 1 107 ? -6.751 -7.961 -1.852 1.00 93.81 107 ALA A N 1
ATOM 754 C CA . ALA A 1 107 ? -7.861 -7.047 -2.064 1.00 93.81 107 ALA A CA 1
ATOM 755 C C . ALA A 1 107 ? -7.519 -5.643 -1.543 1.00 93.81 107 ALA A C 1
ATOM 757 O O . ALA A 1 107 ? -6.913 -5.492 -0.480 1.00 93.81 107 ALA A O 1
ATOM 758 N N . LEU A 1 108 ? -7.953 -4.618 -2.278 1.00 92.25 108 LEU A N 1
ATOM 759 C CA . LEU A 1 108 ? -7.954 -3.244 -1.786 1.00 92.25 108 LEU A CA 1
ATOM 760 C C . LEU A 1 108 ? -9.146 -3.004 -0.844 1.00 92.25 108 LEU A C 1
ATOM 762 O O . LEU A 1 108 ? -10.178 -3.674 -0.978 1.00 92.25 108 LEU A O 1
ATOM 766 N N . PRO A 1 109 ? -9.044 -2.025 0.073 1.00 91.38 109 PRO A N 1
ATOM 767 C CA . PRO A 1 109 ? -10.186 -1.578 0.858 1.00 91.38 109 PRO A CA 1
ATOM 768 C C . PRO A 1 109 ? -11.351 -1.101 -0.021 1.00 91.38 109 PRO A C 1
ATOM 770 O O . PRO A 1 109 ? -11.183 -0.685 -1.170 1.00 91.38 109 PRO A O 1
ATOM 773 N N . GLN A 1 110 ? -12.564 -1.150 0.526 1.00 85.69 110 GLN A N 1
ATOM 774 C CA . GLN A 1 110 ? -13.769 -0.750 -0.199 1.00 85.69 110 GLN A CA 1
ATOM 775 C C . GLN A 1 110 ? -13.669 0.712 -0.665 1.00 85.69 110 GLN A C 1
ATOM 777 O O . GLN A 1 110 ? -13.445 1.607 0.140 1.00 85.69 110 GLN A O 1
ATOM 782 N N . GLY A 1 111 ? -13.898 0.958 -1.958 1.00 83.94 111 GLY A N 1
ATOM 783 C CA . GLY A 1 111 ? -13.849 2.307 -2.543 1.00 83.94 111 GLY A CA 1
ATOM 784 C C . GLY A 1 111 ? -12.465 2.738 -3.039 1.00 83.94 111 GLY A C 1
ATOM 785 O O . GLY A 1 111 ? -12.368 3.753 -3.726 1.00 83.94 111 GLY A O 1
ATOM 786 N N . TYR A 1 112 ? -11.423 1.949 -2.768 1.00 87.94 112 TYR A N 1
ATOM 787 C CA . TYR A 1 112 ? -10.082 2.163 -3.301 1.00 87.94 112 TYR A CA 1
ATOM 788 C C . TYR A 1 112 ? -9.909 1.462 -4.652 1.00 87.94 112 TYR A C 1
ATOM 790 O O . TYR A 1 112 ? -10.459 0.388 -4.897 1.00 87.94 112 TYR A O 1
ATOM 798 N N . ALA A 1 113 ? -9.089 2.057 -5.516 1.00 89.19 113 ALA A N 1
ATOM 799 C CA . ALA A 1 113 ? -8.687 1.487 -6.795 1.00 89.19 113 ALA A CA 1
ATOM 800 C C . ALA A 1 113 ? -7.219 1.821 -7.067 1.00 89.19 113 ALA A C 1
ATOM 802 O O . ALA A 1 113 ? -6.756 2.904 -6.702 1.00 89.19 113 ALA A O 1
ATOM 803 N N . PHE A 1 114 ? -6.501 0.911 -7.730 1.00 89.81 114 PHE A N 1
ATOM 804 C CA . PHE A 1 114 ? -5.152 1.208 -8.204 1.00 89.81 114 PHE A CA 1
ATOM 805 C C . PHE A 1 114 ? -5.195 2.371 -9.209 1.00 89.81 114 PHE A C 1
ATOM 807 O O . PHE A 1 114 ? -6.043 2.353 -10.111 1.00 89.81 114 PHE A O 1
ATOM 814 N N . PRO A 1 115 ? -4.304 3.372 -9.091 1.00 86.88 115 PRO A N 1
ATOM 815 C CA . PRO A 1 115 ? -4.129 4.383 -10.122 1.00 86.88 115 PRO A CA 1
ATOM 816 C C . PRO A 1 115 ? -3.611 3.759 -11.424 1.00 86.88 115 PRO A C 1
ATOM 818 O O . PRO A 1 115 ? -3.164 2.617 -11.467 1.00 86.88 115 PRO A O 1
ATOM 821 N N . GLY A 1 116 ? -3.685 4.521 -12.516 1.00 86.25 116 GLY A N 1
ATOM 822 C CA . GLY A 1 116 ? -3.223 4.061 -13.828 1.00 86.25 116 GLY A CA 1
ATOM 823 C C . GLY A 1 116 ? -1.700 4.062 -13.990 1.00 86.25 116 GLY A C 1
ATOM 824 O O . GLY A 1 116 ? -1.191 3.410 -14.896 1.00 86.25 116 GLY A O 1
ATOM 825 N N . GLU A 1 117 ? -0.978 4.779 -13.134 1.00 86.31 117 GLU A N 1
ATOM 826 C CA . GLU A 1 117 ? 0.470 4.987 -13.205 1.00 86.31 117 GLU A CA 1
ATOM 827 C C . GLU A 1 117 ? 1.073 4.948 -11.798 1.00 86.31 117 GLU A C 1
ATOM 829 O O . GLU A 1 117 ? 0.373 5.180 -10.806 1.00 86.31 117 GLU A O 1
ATOM 834 N N . THR A 1 118 ? 2.374 4.659 -11.715 1.00 82.19 118 THR A N 1
ATOM 835 C CA . THR A 1 118 ? 3.113 4.803 -10.464 1.00 82.19 118 THR A CA 1
ATOM 836 C C . THR A 1 118 ? 3.214 6.278 -10.083 1.00 82.19 118 THR A C 1
ATOM 838 O O . THR A 1 118 ? 3.251 7.174 -10.923 1.00 82.19 118 THR A O 1
ATOM 841 N N . TRP A 1 119 ? 3.260 6.541 -8.785 1.00 70.44 119 TRP A N 1
ATOM 842 C CA . TRP A 1 119 ? 3.162 7.877 -8.207 1.00 70.44 119 TRP A CA 1
ATOM 843 C C . TRP A 1 119 ? 4.520 8.434 -7.757 1.00 70.44 119 TRP A C 1
ATOM 845 O O . TRP A 1 119 ? 4.593 9.594 -7.353 1.00 70.44 119 TRP A O 1
ATOM 855 N N . LEU A 1 120 ? 5.610 7.660 -7.871 1.00 62.06 120 LEU A N 1
ATOM 856 C CA . LEU A 1 120 ? 6.982 8.146 -7.645 1.00 62.06 120 LEU A CA 1
ATOM 857 C C . LEU A 1 120 ? 7.499 9.065 -8.775 1.00 62.06 120 LEU A C 1
ATOM 859 O O . LEU A 1 120 ? 8.705 9.277 -8.913 1.00 62.06 120 LEU A O 1
ATOM 863 N N . ILE A 1 121 ? 6.604 9.666 -9.561 1.00 49.88 121 ILE A N 1
ATOM 864 C CA . ILE A 1 121 ? 6.929 10.755 -10.482 1.00 49.88 121 ILE A CA 1
ATOM 865 C C . ILE A 1 121 ? 7.496 11.913 -9.645 1.00 49.88 121 ILE A C 1
ATOM 867 O O . ILE A 1 121 ? 6.756 12.659 -9.010 1.00 49.88 121 ILE A O 1
ATOM 871 N N . GLY A 1 122 ? 8.822 12.052 -9.602 1.00 47.94 122 GLY A N 1
ATOM 872 C CA . GLY A 1 122 ? 9.496 13.177 -8.945 1.00 47.94 122 GLY A CA 1
ATOM 873 C C . GLY A 1 122 ? 10.431 12.831 -7.788 1.00 47.94 122 GLY A C 1
ATOM 874 O O . GLY A 1 122 ? 11.143 13.723 -7.325 1.00 47.94 122 GLY A O 1
ATOM 875 N N . GLN A 1 123 ? 10.528 11.567 -7.363 1.00 53.53 123 GLN A N 1
ATOM 876 C CA . GLN A 1 123 ? 11.737 11.153 -6.653 1.00 53.53 123 GLN A CA 1
ATOM 877 C C . GLN A 1 123 ? 12.819 10.972 -7.713 1.00 53.53 123 GLN A C 1
ATOM 879 O O . GLN A 1 123 ? 12.838 9.979 -8.431 1.00 53.53 123 GLN A O 1
ATOM 884 N N . ASN A 1 124 ? 13.683 11.978 -7.868 1.00 50.09 124 ASN A N 1
ATOM 885 C CA . ASN A 1 124 ? 14.936 11.825 -8.603 1.00 50.09 124 ASN A CA 1
ATOM 886 C C . ASN A 1 124 ? 15.773 10.784 -7.857 1.00 50.09 124 ASN A C 1
ATOM 888 O O . ASN A 1 124 ? 16.622 11.146 -7.041 1.00 50.09 124 ASN A O 1
ATOM 892 N N . LEU A 1 125 ? 15.484 9.503 -8.089 1.00 61.94 125 LEU A N 1
ATOM 893 C CA . LEU A 1 125 ? 16.279 8.409 -7.571 1.00 61.94 125 LEU A CA 1
ATOM 894 C C . LEU A 1 125 ? 17.695 8.642 -8.108 1.00 61.94 125 LEU A C 1
ATOM 896 O O . LEU A 1 125 ? 17.871 8.701 -9.329 1.00 61.94 125 LEU A O 1
ATOM 900 N N . PRO A 1 126 ? 18.697 8.857 -7.237 1.00 58.56 126 PRO A N 1
ATOM 901 C CA . PRO A 1 126 ? 20.049 9.201 -7.672 1.00 58.56 126 PRO A CA 1
ATOM 902 C C . PRO A 1 126 ? 20.654 8.125 -8.586 1.00 58.56 126 PRO A C 1
ATOM 904 O O . PRO A 1 126 ? 21.499 8.445 -9.421 1.00 58.56 126 PRO A O 1
ATOM 907 N N . ASP A 1 127 ? 20.154 6.892 -8.479 1.00 71.19 127 ASP A N 1
ATOM 908 C CA . ASP A 1 127 ? 20.571 5.733 -9.265 1.00 71.19 127 ASP A CA 1
ATOM 909 C C . ASP A 1 127 ? 19.638 5.429 -10.461 1.00 71.19 127 ASP A C 1
ATOM 911 O O . ASP A 1 127 ? 19.885 4.496 -11.224 1.00 71.19 127 ASP A O 1
ATOM 915 N N . GLY A 1 128 ? 18.596 6.242 -10.678 1.00 81.50 128 GLY A N 1
ATOM 916 C CA . GLY A 1 128 ? 17.585 6.039 -11.718 1.00 81.50 128 GLY A CA 1
ATOM 917 C C . GLY A 1 128 ? 16.601 4.906 -11.409 1.00 81.50 128 GLY A C 1
ATOM 918 O O . GLY A 1 128 ? 16.536 4.402 -10.289 1.00 81.50 128 GLY A O 1
ATOM 919 N N . TRP A 1 129 ? 15.821 4.532 -12.420 1.00 85.62 129 TRP A N 1
ATOM 920 C CA . TRP A 1 129 ? 14.814 3.475 -12.338 1.00 85.62 129 TRP A CA 1
ATOM 921 C C . TRP A 1 129 ? 15.401 2.100 -12.645 1.00 85.62 129 TRP A C 1
ATOM 923 O O . TRP A 1 129 ? 16.322 1.976 -13.462 1.00 85.62 129 TRP A O 1
ATOM 933 N N . HIS A 1 130 ? 14.830 1.070 -12.033 1.00 88.19 130 HIS A N 1
ATOM 934 C CA . HIS A 1 130 ? 15.235 -0.321 -12.177 1.00 88.19 130 HIS A CA 1
ATOM 935 C C . HIS A 1 130 ? 14.040 -1.235 -12.451 1.00 88.19 130 HIS A C 1
ATOM 937 O O . HIS A 1 130 ? 12.903 -0.962 -12.073 1.00 88.19 130 HIS A O 1
ATOM 943 N N . GLU A 1 131 ? 14.325 -2.349 -13.115 1.00 89.44 131 GLU A N 1
ATOM 944 C CA . GLU A 1 131 ? 13.382 -3.445 -13.290 1.00 89.44 131 GLU A CA 1
ATOM 945 C C . GLU A 1 131 ? 12.882 -3.958 -11.939 1.00 89.44 131 GLU A C 1
ATOM 947 O O . GLU A 1 131 ? 13.675 -4.299 -11.057 1.00 89.44 131 GLU A O 1
ATOM 952 N N . GLY A 1 132 ? 11.562 -4.044 -11.801 1.00 89.56 132 GLY A N 1
ATOM 953 C CA . GLY A 1 132 ? 10.892 -4.450 -10.571 1.00 89.56 132 GLY A CA 1
ATOM 954 C C . GLY A 1 132 ? 10.391 -3.287 -9.724 1.00 89.56 132 GLY A C 1
ATOM 955 O O . GLY A 1 132 ? 9.526 -3.510 -8.871 1.00 89.56 132 GLY A O 1
ATOM 956 N N . ASP A 1 133 ? 10.845 -2.055 -9.984 1.00 89.69 133 ASP A N 1
ATOM 957 C CA . ASP A 1 133 ? 10.355 -0.870 -9.280 1.00 89.69 133 ASP A CA 1
ATOM 958 C C . ASP A 1 133 ? 8.836 -0.741 -9.447 1.00 89.69 133 ASP A C 1
ATOM 960 O O . ASP A 1 133 ? 8.132 -0.444 -8.484 1.00 89.69 133 ASP A O 1
ATOM 964 N N . GLY A 1 134 ? 8.286 -1.029 -10.634 1.00 91.56 134 GLY A N 1
ATOM 965 C CA . GLY A 1 134 ? 6.843 -0.926 -10.854 1.00 91.56 134 GLY A CA 1
ATOM 966 C C . GLY A 1 134 ? 6.049 -1.937 -10.025 1.00 91.56 134 GLY A C 1
ATOM 967 O O . GLY A 1 134 ? 5.002 -1.602 -9.465 1.00 91.56 134 GLY A O 1
ATOM 968 N N . TYR A 1 135 ? 6.566 -3.157 -9.879 1.00 92.38 135 TYR A N 1
ATOM 969 C CA . TYR A 1 135 ? 5.928 -4.198 -9.072 1.00 92.38 135 TYR A CA 1
ATOM 970 C C . TYR A 1 135 ? 5.982 -3.868 -7.576 1.00 92.38 135 TYR A C 1
ATOM 972 O O . TYR A 1 135 ? 4.973 -4.004 -6.878 1.00 92.38 135 TYR A O 1
ATOM 980 N N . ALA A 1 136 ? 7.123 -3.354 -7.103 1.00 91.44 136 ALA A N 1
ATOM 981 C CA . ALA A 1 136 ? 7.279 -2.866 -5.737 1.00 91.44 136 ALA A CA 1
ATOM 982 C C . ALA A 1 136 ? 6.285 -1.735 -5.436 1.00 91.44 136 ALA A C 1
ATOM 984 O O . ALA A 1 136 ? 5.658 -1.713 -4.378 1.00 91.44 136 ALA A O 1
ATOM 985 N N . GLN A 1 137 ? 6.066 -0.829 -6.392 1.00 90.94 137 GLN A N 1
ATOM 986 C CA . GLN A 1 137 ? 5.104 0.261 -6.240 1.00 90.94 137 GLN A CA 1
ATOM 987 C C . GLN A 1 137 ? 3.652 -0.216 -6.145 1.00 90.94 137 GLN A C 1
ATOM 989 O O . GLN A 1 137 ? 2.871 0.387 -5.409 1.00 90.94 137 GLN A O 1
ATOM 994 N N . ALA A 1 138 ? 3.278 -1.306 -6.822 1.00 93.44 138 ALA A N 1
ATOM 995 C CA . ALA A 1 138 ? 1.956 -1.910 -6.645 1.00 93.44 138 ALA A CA 1
ATOM 996 C C . ALA A 1 138 ? 1.772 -2.454 -5.218 1.00 93.44 138 ALA A C 1
ATOM 998 O O . ALA A 1 138 ? 0.741 -2.196 -4.593 1.00 93.44 138 ALA A O 1
ATOM 999 N N . TYR A 1 139 ? 2.793 -3.125 -4.671 1.00 94.25 139 TYR A N 1
ATOM 1000 C CA . TYR A 1 139 ? 2.774 -3.594 -3.284 1.00 94.25 139 TYR A CA 1
ATOM 1001 C C . TYR A 1 139 ? 2.677 -2.435 -2.281 1.00 94.25 139 TYR A C 1
ATOM 1003 O O . TYR A 1 139 ? 1.786 -2.424 -1.430 1.00 94.25 139 TYR A O 1
ATOM 1011 N N . VAL A 1 140 ? 3.536 -1.422 -2.423 1.00 91.75 140 VAL A N 1
ATOM 1012 C CA . VAL A 1 140 ? 3.547 -0.246 -1.539 1.00 91.75 140 VAL A CA 1
ATOM 1013 C C . VAL A 1 140 ? 2.220 0.511 -1.605 1.00 91.75 140 VAL A C 1
ATOM 1015 O O . VAL A 1 140 ? 1.717 0.946 -0.569 1.00 91.75 140 VAL A O 1
ATOM 1018 N N . PHE A 1 141 ? 1.618 0.643 -2.792 1.00 91.50 141 PHE A N 1
ATOM 1019 C CA . PHE A 1 141 ? 0.289 1.237 -2.934 1.00 91.50 141 PHE A CA 1
ATOM 1020 C C . PHE A 1 141 ? -0.750 0.477 -2.105 1.00 91.50 141 PHE A C 1
ATOM 1022 O O . PHE A 1 141 ? -1.475 1.094 -1.326 1.00 91.50 141 PHE A O 1
ATOM 1029 N N . TRP A 1 142 ? -0.817 -0.852 -2.248 1.00 94.56 142 TRP A N 1
ATOM 1030 C CA . TRP A 1 142 ? -1.769 -1.674 -1.502 1.00 94.56 142 TRP A CA 1
ATOM 1031 C C . TRP A 1 142 ? -1.565 -1.559 0.014 1.00 94.56 142 TRP A C 1
ATOM 1033 O O . TRP A 1 142 ? -2.543 -1.362 0.740 1.00 94.56 142 TRP A O 1
ATOM 1043 N N . GLN A 1 143 ? -0.314 -1.621 0.487 1.00 95.00 143 GLN A N 1
ATOM 1044 C CA . GLN A 1 143 ? 0.010 -1.482 1.909 1.00 95.00 143 GLN A CA 1
ATOM 1045 C C . GLN A 1 143 ? -0.497 -0.136 2.435 1.00 95.00 143 GLN A C 1
ATOM 1047 O O . GLN A 1 143 ? -1.285 -0.084 3.378 1.00 95.00 143 GLN A O 1
ATOM 1052 N N . LYS A 1 144 ? -0.125 0.964 1.776 1.00 92.19 144 LYS A N 1
ATOM 1053 C CA . LYS A 1 144 ? -0.493 2.302 2.241 1.00 92.19 144 LYS A CA 1
ATOM 1054 C C . LYS A 1 144 ? -1.995 2.577 2.140 1.00 92.19 144 LYS A C 1
ATOM 1056 O O . LYS A 1 144 ? -2.555 3.184 3.047 1.00 92.19 144 LYS A O 1
ATOM 1061 N N . ALA A 1 145 ? -2.668 2.086 1.098 1.00 91.50 145 ALA A N 1
ATOM 1062 C CA . ALA A 1 145 ? -4.124 2.163 0.980 1.00 91.50 145 ALA A CA 1
ATOM 1063 C C . ALA A 1 145 ? -4.827 1.418 2.126 1.00 91.50 145 ALA A C 1
ATOM 1065 O O . ALA A 1 145 ? -5.766 1.935 2.729 1.00 91.50 145 ALA A O 1
ATOM 1066 N N . THR A 1 146 ? -4.346 0.222 2.469 1.00 95.00 146 THR A N 1
ATOM 1067 C CA . THR A 1 146 ? -4.917 -0.585 3.555 1.00 95.00 146 THR A CA 1
ATOM 1068 C C . THR A 1 146 ? -4.648 0.040 4.926 1.00 95.00 146 THR A C 1
ATOM 1070 O O . THR A 1 146 ? -5.544 0.069 5.770 1.00 95.00 146 THR A O 1
ATOM 1073 N N . ALA A 1 147 ? -3.464 0.621 5.131 1.00 94.69 147 ALA A N 1
ATOM 1074 C CA . ALA A 1 147 ? -3.136 1.392 6.328 1.00 94.69 147 ALA A CA 1
ATOM 1075 C C . ALA A 1 147 ? -4.007 2.648 6.469 1.00 94.69 147 ALA A C 1
ATOM 1077 O O . ALA A 1 147 ? -4.498 2.938 7.562 1.00 94.69 147 ALA A O 1
ATOM 1078 N N . ALA A 1 148 ? -4.248 3.368 5.370 1.00 91.69 148 ALA A N 1
ATOM 1079 C CA . ALA A 1 148 ? -5.114 4.540 5.368 1.00 91.69 148 ALA A CA 1
ATOM 1080 C C . ALA A 1 148 ? -6.560 4.184 5.744 1.00 91.69 148 ALA A C 1
ATOM 1082 O O . ALA A 1 148 ? -7.130 4.835 6.621 1.00 91.69 148 ALA A O 1
ATOM 1083 N N . ALA A 1 149 ? -7.107 3.101 5.183 1.00 91.38 149 ALA A N 1
ATOM 1084 C CA . ALA A 1 149 ? -8.436 2.608 5.540 1.00 91.38 149 ALA A CA 1
ATOM 1085 C C . ALA A 1 149 ? -8.520 2.172 7.017 1.00 91.38 149 ALA A C 1
ATOM 1087 O O . ALA A 1 149 ? -9.465 2.539 7.717 1.00 91.38 149 ALA A O 1
ATOM 1088 N N . ALA A 1 150 ? -7.507 1.456 7.530 1.00 94.00 150 ALA A N 1
ATOM 1089 C CA . ALA A 1 150 ? -7.409 1.105 8.952 1.00 94.00 150 ALA A CA 1
ATOM 1090 C C . ALA A 1 150 ? -7.442 2.349 9.854 1.00 94.00 150 ALA A C 1
ATOM 1092 O O . ALA A 1 150 ? -8.214 2.407 10.815 1.00 94.00 150 ALA A O 1
ATOM 1093 N N . TYR A 1 151 ? -6.624 3.354 9.532 1.00 91.44 151 TYR A N 1
ATOM 1094 C CA . TYR A 1 151 ? -6.573 4.614 10.269 1.00 91.44 151 TYR A CA 1
ATOM 1095 C C . TYR A 1 151 ? -7.907 5.364 10.213 1.00 91.44 151 TYR A C 1
ATOM 1097 O O . TYR A 1 151 ? -8.384 5.860 11.236 1.00 91.44 151 TYR A O 1
ATOM 1105 N N . TYR A 1 152 ? -8.527 5.440 9.034 1.00 88.69 152 TYR A N 1
ATOM 1106 C CA . TYR A 1 152 ? -9.795 6.134 8.851 1.00 88.69 152 TYR A CA 1
ATOM 1107 C C . TYR A 1 152 ? -10.921 5.473 9.654 1.00 88.69 152 TYR A C 1
ATOM 1109 O O . TYR A 1 152 ? -11.642 6.157 10.388 1.00 88.69 152 TYR A O 1
ATOM 1117 N N . ASP A 1 153 ? -11.050 4.146 9.580 1.00 89.88 153 ASP A N 1
ATOM 1118 C CA . ASP A 1 153 ? -12.043 3.401 10.355 1.00 89.88 153 ASP A CA 1
ATOM 1119 C C . ASP A 1 153 ? -11.850 3.602 11.860 1.00 89.88 153 ASP A C 1
ATOM 1121 O O . ASP A 1 153 ? -12.822 3.869 12.577 1.00 89.88 153 ASP A O 1
ATOM 1125 N N . PHE A 1 154 ? -10.600 3.568 12.331 1.00 89.50 154 PHE A N 1
ATOM 1126 C CA . PHE A 1 154 ? -10.285 3.857 13.725 1.00 89.50 154 PHE A CA 1
ATOM 1127 C C . PHE A 1 154 ? -10.698 5.280 14.116 1.00 89.50 154 PHE A C 1
ATOM 1129 O O . PHE A 1 154 ? -11.415 5.490 15.099 1.00 89.50 154 PHE A O 1
ATOM 1136 N N . ARG A 1 155 ? -10.283 6.280 13.334 1.00 86.44 155 ARG A N 1
ATOM 1137 C CA . ARG A 1 155 ? -10.445 7.689 13.695 1.00 86.44 155 ARG A CA 1
ATOM 1138 C C . ARG A 1 155 ? -11.888 8.176 13.588 1.00 86.44 155 ARG A C 1
ATOM 1140 O O . ARG A 1 155 ? -12.319 8.959 14.435 1.00 86.44 155 ARG A O 1
ATOM 1147 N N . TYR A 1 156 ? -12.627 7.732 12.573 1.00 82.75 156 TYR A N 1
ATOM 1148 C CA . TYR A 1 156 ? -13.908 8.336 12.191 1.00 82.75 156 TYR A CA 1
ATOM 1149 C C . TYR A 1 156 ? -15.116 7.407 12.340 1.00 82.75 156 TYR A C 1
ATOM 1151 O O . TYR A 1 156 ? -16.243 7.901 12.406 1.00 82.75 156 TYR A O 1
ATOM 1159 N N . ARG A 1 157 ? -14.922 6.083 12.440 1.00 80.19 157 ARG A N 1
ATOM 1160 C CA . ARG A 1 157 ? -16.026 5.110 12.568 1.00 80.19 157 ARG A CA 1
ATOM 1161 C C . ARG A 1 157 ? -16.130 4.436 13.938 1.00 80.19 157 ARG A C 1
ATOM 1163 O O . ARG A 1 157 ? -16.959 3.545 14.113 1.00 80.19 157 ARG A O 1
ATOM 1170 N N . GLY A 1 158 ? -15.397 4.936 14.935 1.00 65.62 158 GLY A N 1
ATOM 1171 C CA . GLY A 1 158 ? -15.651 4.635 16.349 1.00 65.62 158 GLY A CA 1
ATOM 1172 C C . GLY A 1 158 ? -14.555 3.865 17.090 1.00 65.62 158 GLY A C 1
ATOM 1173 O O . GLY A 1 158 ? -14.882 3.177 18.054 1.00 65.62 158 GLY A O 1
ATOM 1174 N N . GLY A 1 159 ? -13.283 3.997 16.702 1.00 65.31 159 GLY A N 1
ATOM 1175 C CA . GLY A 1 159 ? -12.145 3.388 17.404 1.00 65.31 159 GLY A CA 1
ATOM 1176 C C . GLY A 1 159 ? -11.857 1.958 16.947 1.00 65.31 159 GLY A C 1
ATOM 1177 O O . GLY A 1 159 ? -11.956 1.671 15.759 1.00 65.31 159 GLY A O 1
ATOM 1178 N N . GLU A 1 160 ? -11.521 1.059 17.884 1.00 62.12 160 GLU A N 1
ATOM 1179 C CA . GLU A 1 160 ? -11.234 -0.386 17.692 1.00 62.12 160 GLU A CA 1
ATOM 1180 C C . GLU A 1 160 ? -12.449 -1.205 17.187 1.00 62.12 160 GLU A C 1
ATOM 1182 O O . GLU A 1 160 ? -12.714 -2.332 17.608 1.00 62.12 160 GLU A O 1
ATOM 1187 N N . GLY A 1 161 ? -13.266 -0.622 16.314 1.00 65.12 161 GLY A N 1
ATOM 1188 C CA . GLY A 1 161 ? -14.344 -1.313 15.642 1.00 65.12 161 GLY A C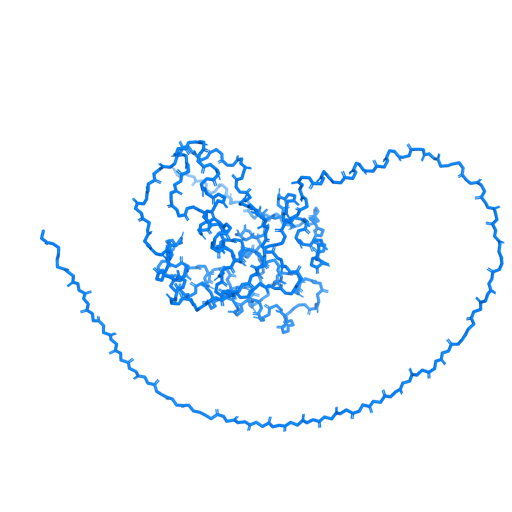A 1
ATOM 1189 C C . GLY A 1 161 ? -13.808 -2.388 14.691 1.00 65.12 161 GLY A C 1
ATOM 1190 O O . GLY A 1 161 ? -12.666 -2.318 14.233 1.00 65.12 161 GLY A O 1
ATOM 1191 N N . PRO A 1 162 ? -14.658 -3.360 14.320 1.00 73.12 162 PRO A N 1
ATOM 1192 C CA . PRO A 1 162 ? -14.262 -4.483 13.472 1.00 73.12 162 PRO A CA 1
ATOM 1193 C C . PRO A 1 162 ? -13.691 -4.066 12.105 1.00 73.12 162 PRO A C 1
ATOM 1195 O O . PRO A 1 162 ? -12.968 -4.851 11.508 1.00 73.12 162 PRO A O 1
ATOM 1198 N N . GLY A 1 163 ? -13.977 -2.853 11.617 1.00 82.25 163 GLY A N 1
ATOM 1199 C CA . GLY A 1 163 ? -13.423 -2.335 10.359 1.00 82.25 163 GLY A CA 1
ATOM 1200 C C . GLY A 1 163 ? -11.905 -2.125 10.401 1.00 82.25 163 GLY A C 1
ATOM 1201 O O . GLY A 1 163 ? -11.181 -2.704 9.592 1.00 82.25 163 GLY A O 1
ATOM 1202 N N . ALA A 1 164 ? -11.399 -1.411 11.415 1.00 90.19 164 ALA A N 1
ATOM 1203 C CA . ALA A 1 164 ? -9.962 -1.179 11.571 1.00 90.19 164 ALA A CA 1
ATOM 1204 C C . ALA A 1 164 ? -9.194 -2.497 11.762 1.00 90.19 164 ALA A C 1
ATOM 1206 O O . ALA A 1 164 ? -8.162 -2.710 11.128 1.00 90.19 164 ALA A O 1
ATOM 1207 N N . THR A 1 165 ? -9.727 -3.422 12.571 1.00 92.94 165 THR A N 1
ATOM 1208 C CA . THR A 1 165 ? -9.123 -4.749 12.772 1.00 92.94 165 THR A CA 1
ATOM 1209 C C . THR A 1 165 ? -9.031 -5.544 11.472 1.00 92.94 165 THR A C 1
ATOM 1211 O O . THR A 1 165 ? -7.982 -6.111 11.199 1.00 92.94 165 THR A O 1
ATOM 1214 N N . VAL A 1 166 ? -10.077 -5.540 10.636 1.00 94.12 166 VAL A N 1
ATOM 1215 C CA . VAL A 1 166 ? -10.066 -6.249 9.343 1.00 94.12 166 VAL A CA 1
ATOM 1216 C C . VAL A 1 166 ? -8.959 -5.726 8.424 1.00 94.12 166 VAL A C 1
ATOM 1218 O O . VAL A 1 166 ? -8.268 -6.516 7.784 1.00 94.12 166 VAL A O 1
ATOM 1221 N N . HIS A 1 167 ? -8.746 -4.411 8.379 1.00 95.75 167 HIS A N 1
ATOM 1222 C CA . HIS A 1 167 ? -7.668 -3.818 7.586 1.00 95.75 167 HIS A CA 1
ATOM 1223 C C . HIS A 1 167 ? -6.276 -4.123 8.161 1.00 95.75 167 HIS A C 1
ATOM 1225 O O . HIS A 1 167 ? -5.360 -4.438 7.405 1.00 95.75 167 HIS A O 1
ATOM 1231 N N . LEU A 1 168 ? -6.120 -4.111 9.488 1.00 96.56 168 LEU A N 1
ATOM 1232 C CA . LEU A 1 168 ? -4.871 -4.499 10.155 1.00 96.56 168 LEU A CA 1
ATOM 1233 C C . LEU A 1 168 ? -4.567 -6.003 10.033 1.00 96.56 168 LEU A C 1
ATOM 1235 O O . LEU A 1 168 ? -3.402 -6.398 10.054 1.00 96.56 168 LEU A O 1
ATOM 1239 N N . ASP A 1 169 ? -5.584 -6.856 9.916 1.00 97.31 169 ASP A N 1
ATOM 1240 C CA . ASP A 1 169 ? -5.423 -8.282 9.613 1.00 97.31 169 ASP A CA 1
ATOM 1241 C C . ASP A 1 169 ? -4.979 -8.487 8.163 1.00 97.31 169 ASP A C 1
ATOM 1243 O O . ASP A 1 169 ? -4.027 -9.225 7.923 1.00 97.31 169 ASP A O 1
ATOM 1247 N N . ALA A 1 170 ? -5.593 -7.776 7.213 1.00 96.75 170 ALA A N 1
ATOM 1248 C CA . ALA A 1 170 ? -5.179 -7.813 5.812 1.00 96.75 170 ALA A CA 1
ATOM 1249 C C . ALA A 1 170 ? -3.736 -7.313 5.621 1.00 96.75 170 ALA A C 1
ATOM 1251 O O . ALA A 1 170 ? -2.969 -7.927 4.881 1.00 96.75 170 ALA A O 1
ATOM 1252 N N . LEU A 1 171 ? -3.349 -6.235 6.316 1.00 96.75 171 LEU A N 1
ATOM 1253 C CA . LEU A 1 171 ? -1.965 -5.754 6.347 1.00 96.75 171 LEU A CA 1
ATOM 1254 C C . LEU A 1 171 ? -1.015 -6.813 6.889 1.00 96.75 171 LEU A C 1
ATOM 1256 O O . LEU A 1 171 ? 0.003 -7.082 6.260 1.00 96.75 171 LEU A O 1
ATOM 1260 N N . ALA A 1 172 ? -1.353 -7.424 8.027 1.00 97.62 172 ALA A N 1
ATOM 1261 C CA . ALA A 1 172 ? -0.513 -8.448 8.628 1.00 97.62 172 ALA A CA 1
ATOM 1262 C C . ALA A 1 172 ? -0.327 -9.654 7.695 1.00 97.62 172 ALA A C 1
ATOM 1264 O O . ALA A 1 172 ? 0.796 -10.111 7.510 1.00 97.62 172 ALA A O 1
ATOM 1265 N N . GLU A 1 173 ? -1.405 -10.129 7.067 1.00 96.50 173 GLU A N 1
ATOM 1266 C CA . GLU A 1 173 ? -1.367 -11.249 6.121 1.00 96.50 173 GLU A CA 1
ATOM 1267 C C . GLU A 1 173 ? -0.524 -10.929 4.882 1.00 96.50 173 GLU A C 1
ATOM 1269 O O . GLU A 1 173 ? 0.342 -11.717 4.499 1.00 96.50 173 GLU A O 1
ATOM 1274 N N . GLY A 1 174 ? -0.743 -9.772 4.251 1.00 95.56 174 GLY A N 1
ATOM 1275 C CA . GLY A 1 174 ? 0.031 -9.409 3.067 1.00 95.56 174 GLY A CA 1
ATOM 1276 C C . GLY A 1 174 ? 1.495 -9.112 3.390 1.00 95.56 174 GLY A C 1
ATOM 1277 O O . GLY A 1 174 ? 2.368 -9.450 2.589 1.00 95.56 174 GLY A O 1
ATOM 1278 N N . TYR A 1 175 ? 1.794 -8.569 4.573 1.00 95.50 175 TYR A N 1
ATOM 1279 C CA . TYR A 1 175 ? 3.171 -8.345 5.006 1.00 95.50 175 TYR A CA 1
ATOM 1280 C C . TYR A 1 175 ? 3.881 -9.658 5.367 1.00 95.50 175 TYR A C 1
ATOM 1282 O O . TYR A 1 175 ? 5.030 -9.846 4.985 1.00 95.50 175 TYR A O 1
ATOM 1290 N N . ASP A 1 176 ? 3.223 -10.626 6.007 1.00 95.69 176 ASP A N 1
ATOM 1291 C CA . ASP A 1 176 ? 3.809 -11.954 6.285 1.00 95.69 176 ASP A CA 1
ATOM 1292 C C . ASP A 1 176 ? 3.963 -12.833 5.020 1.00 95.69 176 ASP A C 1
ATOM 1294 O O . ASP A 1 176 ? 4.517 -13.929 5.060 1.00 95.69 176 ASP A O 1
ATOM 1298 N N . SER A 1 177 ? 3.506 -12.358 3.859 1.00 94.88 177 SER A N 1
ATOM 1299 C CA . SER A 1 177 ? 3.560 -13.114 2.608 1.00 94.88 177 SER A CA 1
ATOM 1300 C C . SER A 1 177 ? 4.912 -13.047 1.882 1.00 94.88 177 SER A C 1
ATOM 1302 O O . SER A 1 177 ? 5.668 -12.074 1.980 1.00 94.88 177 SER A O 1
ATOM 1304 N N . ASP A 1 178 ? 5.149 -14.037 1.015 1.00 94.25 178 ASP A N 1
ATOM 1305 C CA . ASP A 1 178 ? 6.268 -14.042 0.063 1.00 94.25 178 ASP A CA 1
ATOM 1306 C C . ASP A 1 178 ? 6.206 -12.871 -0.938 1.00 94.25 178 ASP A C 1
ATOM 1308 O O . ASP A 1 178 ? 7.228 -12.504 -1.515 1.00 94.25 178 ASP A O 1
ATOM 1312 N N . VAL A 1 179 ? 5.034 -12.247 -1.134 1.00 93.44 179 VAL A N 1
ATOM 1313 C CA . VAL A 1 179 ? 4.883 -11.089 -2.031 1.00 93.44 179 VAL A CA 1
ATOM 1314 C C . VAL A 1 179 ? 5.663 -9.892 -1.496 1.00 93.44 179 VAL A C 1
ATOM 1316 O O . VAL A 1 179 ? 6.369 -9.235 -2.257 1.00 93.44 179 VAL A O 1
ATOM 1319 N N . ARG A 1 180 ? 5.587 -9.627 -0.186 1.00 93.25 180 ARG A N 1
ATOM 1320 C CA . ARG A 1 180 ? 6.342 -8.546 0.464 1.00 93.25 180 ARG A CA 1
ATOM 1321 C C . ARG A 1 180 ? 7.842 -8.807 0.422 1.00 93.25 180 ARG A C 1
ATOM 1323 O O . ARG A 1 180 ? 8.608 -7.884 0.154 1.00 93.25 180 ARG A O 1
ATOM 1330 N N . ALA A 1 181 ? 8.261 -10.055 0.639 1.00 90.75 181 ALA A N 1
ATOM 1331 C CA . ALA A 1 181 ? 9.674 -10.442 0.656 1.00 90.75 181 ALA A CA 1
ATOM 1332 C C . ALA A 1 181 ? 10.399 -10.199 -0.684 1.00 90.75 181 ALA A C 1
ATOM 1334 O O . ALA A 1 181 ? 11.627 -10.155 -0.713 1.00 90.75 181 ALA A O 1
ATOM 1335 N N . MET A 1 182 ? 9.663 -10.008 -1.787 1.00 88.50 182 MET A N 1
ATOM 1336 C CA . MET A 1 182 ? 10.244 -9.596 -3.070 1.00 88.50 182 MET A CA 1
ATOM 1337 C C . MET A 1 182 ? 10.723 -8.137 -3.081 1.00 88.50 182 MET A C 1
ATOM 1339 O O . MET A 1 182 ? 11.592 -7.798 -3.880 1.00 88.50 182 MET A O 1
ATOM 1343 N N . TYR A 1 183 ? 10.148 -7.271 -2.238 1.00 86.25 183 TYR A N 1
ATOM 1344 C CA . TYR A 1 183 ? 10.288 -5.813 -2.360 1.00 86.25 183 TYR A CA 1
ATOM 1345 C C . TYR A 1 183 ? 10.752 -5.115 -1.080 1.00 86.25 183 TYR A C 1
ATOM 1347 O O . TYR A 1 183 ? 11.220 -3.980 -1.147 1.00 86.25 183 TYR A O 1
ATOM 1355 N N . VAL A 1 184 ? 10.619 -5.762 0.078 1.00 87.12 184 VAL A N 1
ATOM 1356 C CA . VAL A 1 184 ? 10.966 -5.189 1.382 1.00 87.12 184 VAL A CA 1
ATOM 1357 C C . VAL A 1 184 ? 11.931 -6.116 2.113 1.00 87.12 184 VAL A C 1
ATOM 1359 O O . VAL A 1 184 ? 11.596 -7.264 2.413 1.00 87.12 184 VAL A O 1
ATOM 1362 N N . ASP A 1 185 ? 13.119 -5.598 2.423 1.00 88.56 185 ASP A N 1
ATOM 1363 C CA . ASP A 1 185 ? 14.132 -6.285 3.231 1.00 88.56 185 ASP A CA 1
ATOM 1364 C C . ASP A 1 185 ? 13.823 -6.120 4.726 1.00 88.56 185 ASP A C 1
ATOM 1366 O O . ASP A 1 185 ? 14.399 -5.284 5.418 1.00 88.56 185 ASP A O 1
ATOM 1370 N N . ASP A 1 186 ? 12.852 -6.900 5.201 1.00 91.44 186 ASP A N 1
ATOM 1371 C CA . ASP A 1 186 ? 12.481 -7.002 6.617 1.00 91.44 186 ASP A CA 1
ATOM 1372 C C . ASP A 1 186 ? 12.326 -8.482 7.022 1.00 91.44 186 ASP A C 1
ATOM 1374 O O . ASP A 1 186 ? 11.212 -9.007 7.129 1.00 91.44 186 ASP A O 1
ATOM 1378 N N . PRO A 1 187 ? 13.435 -9.226 7.182 1.00 91.94 187 PRO A N 1
ATOM 1379 C CA . PRO A 1 187 ? 13.379 -10.648 7.518 1.00 91.94 187 PRO A CA 1
ATOM 1380 C C . PRO A 1 187 ? 12.884 -10.914 8.946 1.00 91.94 187 PRO A C 1
ATOM 1382 O O . PRO A 1 187 ? 12.494 -12.042 9.246 1.00 91.94 187 PRO A O 1
ATOM 1385 N N . GLU A 1 188 ? 12.931 -9.910 9.822 1.00 95.06 188 GLU A N 1
ATOM 1386 C CA . GLU A 1 188 ? 12.503 -10.012 11.220 1.00 95.06 188 GLU A CA 1
ATOM 1387 C C . GLU A 1 188 ? 11.027 -9.635 11.410 1.00 95.06 188 GLU A C 1
ATOM 1389 O O . GLU A 1 188 ? 10.490 -9.873 12.486 1.00 95.06 188 GLU A O 1
ATOM 1394 N N . LEU A 1 189 ? 10.361 -9.143 10.356 1.00 93.56 189 LEU A N 1
ATOM 1395 C CA . LEU A 1 189 ? 8.974 -8.668 10.383 1.00 93.56 189 LEU A CA 1
ATOM 1396 C C . LEU A 1 189 ? 8.776 -7.526 11.387 1.00 93.56 189 LEU A C 1
ATOM 1398 O O . LEU A 1 189 ? 7.725 -7.437 12.027 1.00 93.56 189 LEU A O 1
ATOM 1402 N N . THR A 1 190 ? 9.772 -6.647 11.523 1.00 96.06 190 THR A N 1
ATOM 1403 C CA . THR A 1 190 ? 9.731 -5.524 12.466 1.00 96.06 190 THR A CA 1
ATOM 1404 C C . THR A 1 190 ? 8.532 -4.621 12.216 1.00 96.06 190 THR A C 1
ATOM 1406 O O . THR A 1 190 ? 7.946 -4.124 13.171 1.00 96.06 190 THR A O 1
ATOM 1409 N N . TYR A 1 191 ? 8.069 -4.481 10.971 1.00 95.44 191 TYR A N 1
ATOM 1410 C CA . TYR A 1 191 ? 6.842 -3.737 10.674 1.00 95.44 191 TYR A CA 1
ATOM 1411 C C . TYR A 1 191 ? 5.608 -4.314 11.390 1.00 95.44 191 TYR A C 1
ATOM 1413 O O . TYR A 1 191 ? 4.756 -3.566 11.875 1.00 95.44 191 TYR A O 1
ATOM 1421 N N . LEU A 1 192 ? 5.489 -5.640 11.509 1.00 96.88 192 LEU A N 1
ATOM 1422 C CA . LEU A 1 192 ? 4.356 -6.239 12.218 1.00 96.88 192 LEU A CA 1
ATOM 1423 C C . LEU A 1 192 ? 4.384 -5.895 13.709 1.00 96.88 192 LEU A C 1
ATOM 1425 O O . LEU A 1 192 ? 3.345 -5.551 14.274 1.00 96.88 192 LEU A O 1
ATOM 1429 N N . ASP A 1 193 ? 5.563 -5.950 14.323 1.00 97.19 193 ASP A N 1
ATOM 1430 C CA . ASP A 1 193 ? 5.742 -5.737 15.759 1.00 97.19 193 ASP A CA 1
ATOM 1431 C C . ASP A 1 193 ? 5.752 -4.251 16.151 1.00 97.19 193 ASP A C 1
ATOM 1433 O O . ASP A 1 193 ? 5.244 -3.888 17.212 1.00 97.19 193 ASP A O 1
ATOM 1437 N N . GLU A 1 194 ? 6.302 -3.378 15.307 1.00 97.12 194 GLU A N 1
ATOM 1438 C CA . GLU A 1 194 ? 6.500 -1.955 15.606 1.00 97.12 194 GLU A CA 1
ATOM 1439 C C . GLU A 1 194 ? 5.412 -1.053 15.012 1.00 97.12 194 GLU A C 1
ATOM 1441 O O . GLU A 1 194 ? 5.195 0.052 15.512 1.00 97.12 194 GLU A O 1
ATOM 1446 N N . VAL A 1 195 ? 4.695 -1.513 13.981 1.00 96.88 195 VAL A N 1
ATOM 1447 C CA . VAL A 1 195 ? 3.684 -0.708 13.276 1.00 96.88 195 VAL A CA 1
ATOM 1448 C C . VAL A 1 195 ? 2.285 -1.294 13.443 1.00 96.88 195 VAL A C 1
ATOM 1450 O O . VAL A 1 195 ? 1.381 -0.614 13.936 1.00 96.88 195 VAL A O 1
ATOM 1453 N N . VAL A 1 196 ? 2.087 -2.563 13.074 1.00 96.81 196 VAL A N 1
ATOM 1454 C CA . VAL A 1 196 ? 0.749 -3.181 13.085 1.00 96.81 196 VAL A CA 1
ATOM 1455 C C . VAL A 1 196 ? 0.291 -3.518 14.504 1.00 96.81 196 VAL A C 1
ATOM 1457 O O . VAL A 1 196 ? -0.859 -3.242 14.853 1.00 96.81 196 VAL A O 1
ATOM 1460 N N . ALA A 1 197 ? 1.155 -4.103 15.338 1.00 96.44 197 ALA A N 1
ATOM 1461 C CA . ALA A 1 197 ? 0.792 -4.496 16.697 1.00 96.44 197 ALA A CA 1
ATOM 1462 C C . ALA A 1 197 ? 0.387 -3.293 17.575 1.00 96.44 197 ALA A C 1
ATOM 1464 O O . ALA A 1 197 ? -0.696 -3.359 18.162 1.00 96.44 197 ALA A O 1
ATOM 1465 N N . PRO A 1 198 ? 1.117 -2.158 17.601 1.00 95.62 198 PRO A N 1
ATOM 1466 C CA . PRO A 1 198 ? 0.665 -0.969 18.324 1.00 95.62 198 PRO A CA 1
ATOM 1467 C C . PRO A 1 198 ? -0.659 -0.410 17.791 1.00 95.62 198 PRO A C 1
ATOM 1469 O O . PRO A 1 198 ? -1.519 -0.022 18.583 1.00 95.62 198 PRO A O 1
ATOM 1472 N N . ALA A 1 199 ? -0.882 -0.431 16.471 1.00 95.38 199 ALA A N 1
ATOM 1473 C CA . ALA A 1 199 ? -2.143 0.024 15.882 1.00 95.38 199 ALA A CA 1
ATOM 1474 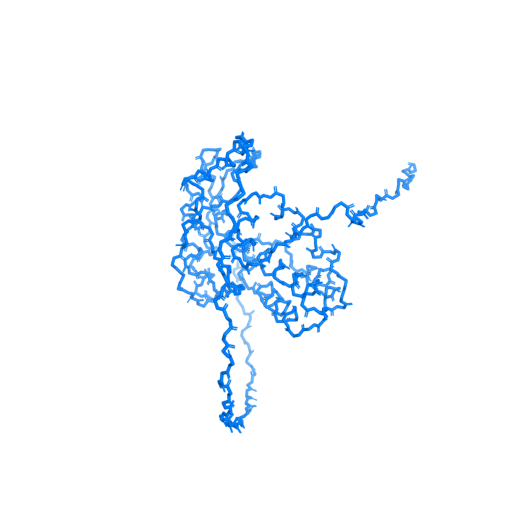C C . ALA A 1 199 ? -3.336 -0.839 16.328 1.00 95.38 199 ALA A C 1
ATOM 1476 O O . ALA A 1 199 ? -4.427 -0.316 16.565 1.00 95.38 199 ALA A O 1
ATOM 1477 N N . ARG A 1 200 ? -3.133 -2.149 16.533 1.00 94.50 200 ARG A N 1
ATOM 1478 C CA . ARG A 1 200 ? -4.154 -3.045 17.112 1.00 94.50 200 ARG A CA 1
ATOM 1479 C C . ARG A 1 200 ? -4.496 -2.707 18.563 1.00 94.50 200 ARG A C 1
ATOM 1481 O O . ARG A 1 200 ? -5.603 -3.005 18.996 1.00 94.50 200 ARG A O 1
ATOM 1488 N N . GLU A 1 201 ? -3.577 -2.077 19.287 1.00 92.88 201 GLU A N 1
ATOM 1489 C CA . GLU A 1 201 ? -3.777 -1.558 20.647 1.00 92.88 201 GLU A CA 1
ATOM 1490 C C . GLU A 1 201 ? -4.292 -0.104 20.653 1.00 92.88 201 GLU A C 1
ATOM 1492 O O . GLU A 1 201 ? -4.311 0.559 21.692 1.00 92.88 201 GLU A O 1
ATOM 1497 N N . GLY A 1 202 ? -4.683 0.419 19.484 1.00 91.69 202 GLY A N 1
ATOM 1498 C CA . GLY A 1 202 ? -5.194 1.777 19.315 1.00 91.69 202 GLY A CA 1
ATOM 1499 C C . GLY A 1 202 ? -4.115 2.856 19.191 1.00 91.69 202 GLY A C 1
ATOM 1500 O O . GLY A 1 202 ? -4.458 4.035 19.086 1.00 91.69 202 GLY A O 1
ATOM 1501 N N . ASN A 1 203 ? -2.827 2.494 19.171 1.00 93.19 203 ASN A N 1
ATOM 1502 C CA . ASN A 1 203 ? -1.727 3.423 18.925 1.00 93.19 203 ASN A CA 1
ATOM 1503 C C . ASN A 1 203 ? -1.339 3.437 17.438 1.00 93.19 203 ASN A C 1
ATOM 1505 O O . ASN A 1 203 ? -0.537 2.631 16.975 1.00 93.19 203 ASN A O 1
ATOM 1509 N N . PHE A 1 204 ? -1.898 4.391 16.697 1.00 92.88 204 PHE A N 1
ATOM 1510 C CA . PHE A 1 204 ? -1.693 4.530 15.254 1.00 92.88 204 PHE A CA 1
ATOM 1511 C C . PHE A 1 204 ? -0.483 5.392 14.868 1.00 92.88 204 PHE A C 1
ATOM 1513 O O . PHE A 1 204 ? -0.296 5.657 13.684 1.00 92.88 204 PHE A O 1
ATOM 1520 N N . ASP A 1 205 ? 0.340 5.833 15.820 1.00 92.38 205 ASP A N 1
ATOM 1521 C CA . ASP A 1 205 ? 1.403 6.810 15.558 1.00 92.38 205 ASP A CA 1
ATOM 1522 C C . ASP A 1 205 ? 2.455 6.271 14.576 1.00 92.38 205 ASP A C 1
ATOM 1524 O O . ASP A 1 205 ? 2.817 6.959 13.620 1.00 92.38 205 ASP A O 1
ATOM 1528 N N . ALA A 1 206 ? 2.891 5.021 14.763 1.00 93.25 206 ALA A N 1
ATOM 1529 C CA . ALA A 1 206 ? 3.840 4.363 13.866 1.00 93.25 206 ALA A CA 1
ATOM 1530 C C . ALA A 1 206 ? 3.229 4.105 12.478 1.00 93.25 206 ALA A C 1
ATOM 1532 O O . ALA A 1 206 ? 3.846 4.438 11.469 1.00 93.25 206 ALA A O 1
ATOM 1533 N N . LEU A 1 207 ? 1.986 3.602 12.414 1.00 93.06 207 LEU A N 1
ATOM 1534 C CA . LEU A 1 207 ? 1.272 3.385 11.145 1.00 93.06 207 LEU A CA 1
ATOM 1535 C C . LEU A 1 207 ? 1.106 4.701 10.379 1.00 93.06 207 LEU A C 1
ATOM 1537 O O . LEU A 1 207 ? 1.297 4.762 9.166 1.00 93.06 207 LEU A O 1
ATOM 1541 N N . TYR A 1 208 ? 0.778 5.777 11.093 1.00 90.06 208 TYR A N 1
ATOM 1542 C CA . TYR A 1 208 ? 0.649 7.095 10.501 1.00 90.06 208 TYR A CA 1
ATOM 1543 C C . TYR A 1 208 ? 1.988 7.599 9.955 1.00 90.06 208 TYR A C 1
ATOM 1545 O O . TYR A 1 208 ? 2.032 8.086 8.827 1.00 90.06 208 TYR A O 1
ATOM 1553 N N . ALA A 1 209 ? 3.072 7.484 10.726 1.00 89.31 209 ALA A N 1
ATOM 1554 C CA . ALA A 1 209 ? 4.394 7.945 10.316 1.00 89.31 209 ALA A CA 1
ATOM 1555 C C . ALA A 1 209 ? 4.934 7.176 9.097 1.00 89.31 209 ALA A C 1
ATOM 1557 O O . ALA A 1 209 ? 5.349 7.803 8.122 1.00 89.31 209 ALA A O 1
ATOM 1558 N N . GLU A 1 210 ? 4.876 5.844 9.128 1.00 89.50 210 GLU A N 1
ATOM 1559 C CA . GLU A 1 210 ? 5.430 4.978 8.080 1.00 89.50 210 GLU A CA 1
ATOM 1560 C C . GLU A 1 210 ? 4.578 4.989 6.804 1.00 89.50 210 GLU A C 1
ATOM 1562 O O . GLU A 1 210 ? 5.071 5.179 5.681 1.00 89.50 210 GLU A O 1
ATOM 1567 N N . ASP A 1 211 ? 3.262 4.821 6.955 1.00 89.88 211 ASP A N 1
ATOM 1568 C CA . ASP A 1 211 ? 2.392 4.582 5.811 1.00 89.88 211 ASP A CA 1
ATOM 1569 C C . ASP A 1 211 ? 1.657 5.821 5.335 1.00 89.88 211 ASP A C 1
ATOM 1571 O O . ASP A 1 211 ? 1.680 6.093 4.131 1.00 89.88 211 ASP A O 1
ATOM 1575 N N . LEU A 1 212 ? 1.064 6.597 6.244 1.00 84.94 212 LEU A N 1
ATOM 1576 C CA . LEU A 1 212 ? 0.158 7.681 5.867 1.00 84.94 212 LEU A CA 1
ATOM 1577 C C . LEU A 1 212 ? 0.862 9.013 5.615 1.00 84.94 212 LEU A C 1
ATOM 1579 O O . LEU A 1 212 ? 0.461 9.724 4.700 1.00 84.94 212 LEU A O 1
ATOM 1583 N N . HIS A 1 213 ? 1.893 9.379 6.376 1.00 80.31 213 HIS A N 1
ATOM 1584 C CA . HIS A 1 213 ? 2.507 10.707 6.283 1.00 80.31 213 HIS A CA 1
ATOM 1585 C C . HIS A 1 213 ? 3.008 11.003 4.862 1.00 80.31 213 HIS A C 1
ATOM 1587 O O . HIS A 1 213 ? 2.731 12.061 4.295 1.00 80.31 213 HIS A O 1
ATOM 1593 N N . HIS A 1 214 ? 3.670 10.022 4.248 1.00 70.06 214 HIS A N 1
ATOM 1594 C CA . HIS A 1 214 ? 4.138 10.108 2.866 1.00 70.06 214 HIS A CA 1
ATOM 1595 C C . HIS A 1 214 ? 3.009 9.981 1.834 1.00 70.06 214 HIS A C 1
ATOM 1597 O O . HIS A 1 214 ? 3.099 10.556 0.751 1.00 70.06 214 HIS A O 1
ATOM 1603 N N . PHE A 1 215 ? 1.949 9.245 2.167 1.00 69.62 215 PHE A N 1
ATOM 1604 C CA . PHE A 1 215 ? 0.798 9.011 1.296 1.00 69.62 215 PHE A CA 1
ATOM 1605 C C . PHE A 1 215 ? -0.079 10.262 1.176 1.00 69.62 215 PHE A C 1
ATOM 1607 O O . PHE A 1 215 ? -0.396 10.697 0.076 1.00 69.62 215 PHE A O 1
ATOM 1614 N N . LEU A 1 216 ? -0.398 10.904 2.301 1.00 70.38 216 LEU A N 1
ATOM 1615 C CA . LEU A 1 216 ? -1.240 12.100 2.367 1.00 70.38 216 LEU A CA 1
ATOM 1616 C C . LEU A 1 216 ? -0.568 13.350 1.788 1.00 70.38 216 LEU A C 1
ATOM 1618 O O . LEU A 1 216 ? -1.252 14.299 1.415 1.00 70.38 216 LEU A O 1
ATOM 1622 N N . GLY A 1 217 ? 0.763 13.354 1.682 1.00 69.12 217 GLY A N 1
ATOM 1623 C CA . GLY A 1 217 ? 1.517 14.427 1.031 1.00 69.12 217 GLY A CA 1
ATOM 1624 C C . GLY A 1 217 ? 1.383 14.467 -0.498 1.00 69.12 217 GLY A C 1
ATOM 1625 O O . GLY A 1 217 ? 1.937 15.374 -1.117 1.00 69.12 217 GLY A O 1
ATOM 1626 N N . ASN A 1 218 ? 0.685 13.507 -1.120 1.00 71.88 218 ASN A N 1
ATOM 1627 C CA . ASN A 1 218 ? 0.537 13.401 -2.571 1.00 71.88 218 ASN A CA 1
ATOM 1628 C C . ASN A 1 218 ? -0.922 13.608 -3.018 1.00 71.88 218 ASN A C 1
ATOM 1630 O O . ASN A 1 218 ? -1.839 12.937 -2.545 1.00 71.88 218 ASN A O 1
ATOM 1634 N N . GLU A 1 219 ? -1.136 14.490 -3.998 1.00 71.44 219 GLU A N 1
ATOM 1635 C CA . GLU A 1 219 ? -2.470 14.828 -4.520 1.00 71.44 219 GLU A CA 1
ATOM 1636 C C . GLU A 1 219 ? -3.207 13.626 -5.142 1.00 71.44 219 GLU A C 1
ATOM 1638 O O . GLU A 1 219 ? -4.429 13.523 -5.038 1.00 71.44 219 GLU A O 1
ATOM 1643 N N . THR A 1 220 ? -2.475 12.675 -5.730 1.00 68.00 220 THR A N 1
ATOM 1644 C CA . THR A 1 220 ? -3.052 11.451 -6.314 1.00 68.00 220 THR A CA 1
ATOM 1645 C C . THR A 1 220 ? -3.686 10.580 -5.235 1.00 68.00 220 THR A C 1
ATOM 1647 O O . THR A 1 220 ? -4.775 10.041 -5.426 1.00 68.00 220 THR A O 1
ATOM 1650 N N . TYR A 1 221 ? -3.043 10.477 -4.072 1.00 71.19 221 TYR A N 1
ATOM 1651 C CA . TYR A 1 221 ? -3.577 9.731 -2.938 1.00 71.19 221 TYR A CA 1
ATOM 1652 C C . TYR A 1 221 ? -4.717 10.459 -2.245 1.00 71.19 221 TYR A C 1
ATOM 1654 O O . TYR A 1 221 ? -5.698 9.818 -1.878 1.00 71.19 221 TYR A O 1
ATOM 1662 N N . ALA A 1 222 ? -4.659 11.789 -2.154 1.00 71.88 222 ALA A N 1
ATOM 1663 C CA . ALA A 1 222 ? -5.799 12.574 -1.694 1.00 71.88 222 ALA A CA 1
ATOM 1664 C C . ALA A 1 222 ? -7.051 12.311 -2.555 1.00 71.88 222 ALA A C 1
ATOM 1666 O O . ALA A 1 222 ? -8.143 12.179 -2.011 1.00 71.88 222 ALA A O 1
ATOM 1667 N N . ALA A 1 223 ? -6.902 12.147 -3.875 1.00 71.50 223 ALA A N 1
ATOM 1668 C CA . ALA A 1 223 ? -8.014 11.798 -4.762 1.00 71.50 223 ALA A CA 1
ATOM 1669 C C . ALA A 1 223 ? -8.537 10.360 -4.565 1.00 71.50 223 ALA A C 1
ATOM 1671 O O . ALA A 1 223 ? -9.738 10.119 -4.706 1.00 71.50 223 ALA A O 1
ATOM 1672 N N . VAL A 1 224 ? -7.659 9.400 -4.244 1.00 71.88 224 VAL A N 1
ATOM 1673 C CA . VAL A 1 224 ? -8.065 8.024 -3.888 1.00 71.88 224 VAL A CA 1
ATOM 1674 C C . VAL A 1 224 ? -8.874 8.032 -2.591 1.00 71.88 224 VAL A C 1
ATOM 1676 O O . VAL A 1 224 ? -9.945 7.432 -2.530 1.00 71.88 224 VAL A O 1
ATOM 1679 N N . LEU A 1 225 ? -8.395 8.764 -1.589 1.00 74.88 225 LEU A N 1
ATOM 1680 C CA . LEU A 1 225 ? -9.060 8.922 -0.301 1.00 74.88 225 LEU A CA 1
ATOM 1681 C C . LEU A 1 225 ? -10.412 9.628 -0.436 1.00 74.88 225 LEU A C 1
ATOM 1683 O O . LEU A 1 225 ? -11.422 9.126 0.051 1.00 74.88 225 LEU A O 1
ATOM 1687 N N . ASP A 1 226 ? -10.470 10.732 -1.181 1.00 75.31 226 ASP A N 1
ATOM 1688 C CA . ASP A 1 226 ? -11.716 11.453 -1.453 1.00 75.31 226 ASP A CA 1
ATOM 1689 C C . ASP A 1 226 ? -12.762 10.547 -2.127 1.00 75.31 226 ASP A C 1
ATOM 1691 O O . ASP A 1 226 ? -13.924 10.514 -1.716 1.00 75.31 226 ASP A O 1
ATOM 1695 N N . ARG A 1 227 ? -12.344 9.712 -3.090 1.00 70.88 227 ARG A N 1
ATOM 1696 C CA . ARG A 1 227 ? -13.225 8.726 -3.739 1.00 70.88 227 ARG A CA 1
ATOM 1697 C C . ARG A 1 227 ? -13.724 7.653 -2.782 1.00 70.88 227 ARG A C 1
ATOM 1699 O O . ARG A 1 227 ? -14.893 7.273 -2.865 1.00 70.88 227 ARG A O 1
ATOM 1706 N N . ALA A 1 228 ? -12.865 7.174 -1.888 1.00 71.88 228 ALA A N 1
ATOM 1707 C CA . ALA A 1 228 ? -13.261 6.240 -0.842 1.00 71.88 228 ALA A CA 1
ATOM 1708 C C . ALA A 1 228 ? -14.249 6.874 0.166 1.00 71.88 228 ALA A C 1
ATOM 1710 O O . ALA A 1 228 ? -14.819 6.175 1.004 1.00 71.88 228 ALA A O 1
ATOM 1711 N N . GLY A 1 229 ? -14.509 8.186 0.063 1.00 70.31 229 GLY A N 1
ATOM 1712 C CA . GLY A 1 229 ? -15.294 8.954 1.027 1.00 70.31 229 GLY A CA 1
ATOM 1713 C C . GLY A 1 229 ? -14.508 9.243 2.304 1.00 70.31 229 GLY A C 1
ATOM 1714 O O . GLY A 1 229 ? -15.092 9.576 3.336 1.00 70.31 229 GLY A O 1
ATOM 1715 N N . GLU A 1 230 ? -13.188 9.094 2.242 1.00 73.19 230 GLU A N 1
ATOM 1716 C CA . GLU A 1 230 ? -12.266 9.173 3.359 1.00 73.19 230 GLU A CA 1
ATOM 1717 C C . GLU A 1 230 ? -11.526 10.503 3.315 1.00 73.19 230 GLU A C 1
ATOM 1719 O O . GLU A 1 230 ? -10.352 10.594 2.976 1.00 73.19 230 GLU A O 1
ATOM 1724 N N . THR A 1 231 ? -12.213 11.589 3.654 1.00 62.19 231 THR A N 1
ATOM 1725 C CA . THR A 1 231 ? -11.540 12.881 3.798 1.00 62.19 231 THR A CA 1
ATOM 1726 C C . THR A 1 231 ? -10.772 12.888 5.117 1.00 62.19 231 THR A C 1
ATOM 1728 O O . THR A 1 231 ? -11.330 13.138 6.185 1.00 62.19 231 THR A O 1
ATOM 1731 N N . ILE A 1 232 ? -9.478 12.580 5.052 1.00 60.56 232 ILE A N 1
ATOM 1732 C CA . ILE A 1 232 ? -8.562 12.804 6.167 1.00 60.56 232 ILE A CA 1
ATOM 1733 C C . ILE A 1 232 ? -8.226 14.293 6.139 1.00 60.56 232 ILE A C 1
ATOM 1735 O O . ILE A 1 232 ? -7.400 14.742 5.344 1.00 60.56 232 ILE A O 1
ATOM 1739 N N . GLU A 1 233 ? -8.901 15.086 6.978 1.00 57.03 233 GLU A N 1
ATOM 1740 C CA . GLU A 1 233 ? -8.422 16.438 7.248 1.00 57.03 233 GLU A CA 1
ATOM 1741 C C . GLU A 1 233 ? -7.021 16.292 7.839 1.00 57.03 233 GLU A C 1
ATOM 1743 O O . GLU A 1 233 ? -6.862 15.795 8.957 1.00 57.03 233 GLU A O 1
ATOM 1748 N N . LEU A 1 234 ? -6.003 16.698 7.072 1.00 51.25 234 LEU A N 1
ATOM 1749 C CA . LEU A 1 234 ? -4.654 16.937 7.571 1.00 51.25 234 LEU A CA 1
ATOM 1750 C C . LEU A 1 234 ? -4.746 18.088 8.573 1.00 51.25 234 LEU A C 1
ATOM 17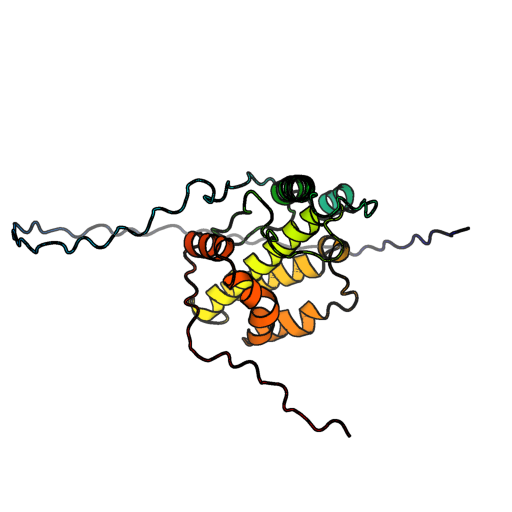52 O O . LEU A 1 234 ? -4.469 19.248 8.267 1.00 51.25 234 LEU A O 1
ATOM 1756 N N . GLY A 1 235 ? -5.249 17.777 9.761 1.00 42.06 235 GLY A N 1
ATOM 1757 C CA . GLY A 1 235 ? -5.389 18.729 10.828 1.00 42.06 235 GLY A CA 1
ATOM 1758 C C . GLY A 1 235 ? -4.006 19.269 11.147 1.00 42.06 235 GLY A C 1
ATOM 1759 O O . GLY A 1 235 ? -3.069 18.521 11.403 1.00 42.06 235 GLY A O 1
ATOM 1760 N N . THR A 1 236 ? -3.907 20.585 11.275 1.00 39.69 236 THR A N 1
ATOM 1761 C CA . THR A 1 236 ? -2.862 21.256 12.064 1.00 39.69 236 THR A CA 1
ATOM 1762 C C . THR A 1 236 ? -2.849 20.812 13.542 1.00 39.69 236 THR A C 1
ATOM 1764 O O . THR A 1 236 ? -2.129 21.378 14.361 1.00 39.69 236 THR A O 1
ATOM 1767 N N . GLU A 1 237 ? -3.671 19.827 13.909 1.00 42.38 237 GLU A N 1
ATOM 1768 C CA . GLU A 1 237 ? -3.788 19.237 15.228 1.00 42.38 237 GLU A CA 1
ATOM 1769 C C . GLU A 1 237 ? -2.781 18.090 15.401 1.00 42.38 237 GLU A C 1
ATOM 1771 O O . GLU A 1 237 ? -3.042 16.929 15.110 1.00 42.38 237 GLU A O 1
ATOM 1776 N N . GLY A 1 238 ? -1.627 18.429 15.969 1.00 39.06 238 GLY A N 1
ATOM 1777 C CA . GLY A 1 238 ? -1.148 17.674 17.128 1.00 39.06 238 GLY A CA 1
ATOM 1778 C C . GLY A 1 238 ? -0.253 16.457 16.908 1.00 39.06 238 GLY A C 1
ATOM 1779 O O . GLY A 1 238 ? 0.186 15.905 17.911 1.00 39.06 238 GLY A O 1
ATOM 1780 N N . TYR A 1 239 ? 0.115 16.082 15.684 1.00 40.41 239 TYR A N 1
ATOM 1781 C CA . TYR A 1 239 ? 1.249 15.172 15.484 1.00 40.41 239 TYR A CA 1
ATOM 1782 C C . TYR A 1 239 ? 2.564 15.957 15.473 1.00 40.41 239 TYR A C 1
ATOM 1784 O O . TYR A 1 239 ? 3.223 16.121 14.449 1.00 40.41 239 TYR A O 1
ATOM 1792 N N . SER A 1 240 ? 2.950 16.470 16.645 1.00 35.38 240 SER A N 1
ATOM 1793 C CA . SER A 1 240 ? 4.368 16.705 16.903 1.00 35.38 240 SER A CA 1
ATOM 1794 C C . SER A 1 240 ? 5.002 15.328 17.021 1.00 35.38 240 SER A C 1
ATOM 1796 O O . SER A 1 240 ? 4.887 14.695 18.070 1.00 35.38 240 SER A O 1
ATOM 1798 N N . LEU A 1 241 ? 5.669 14.859 15.963 1.00 33.66 241 LEU A N 1
ATOM 1799 C CA . LEU A 1 241 ? 6.704 13.845 16.144 1.00 33.66 241 LEU A CA 1
ATOM 1800 C C . LEU A 1 241 ? 7.575 14.327 17.316 1.00 33.66 241 LEU A C 1
ATOM 1802 O O . LEU A 1 241 ? 7.953 15.508 17.313 1.00 33.66 241 LEU A O 1
ATOM 1806 N N . PRO A 1 242 ? 7.846 13.505 18.347 1.00 31.20 242 PRO A N 1
ATOM 1807 C CA . PRO A 1 242 ? 8.837 13.882 19.334 1.00 31.20 242 PRO A CA 1
ATOM 1808 C C . PRO A 1 242 ? 10.117 14.158 18.553 1.00 31.20 242 PRO A C 1
ATOM 1810 O O . PRO A 1 242 ? 10.687 13.257 17.942 1.00 31.20 242 PRO A O 1
ATOM 1813 N N . VAL A 1 243 ? 10.526 15.428 18.508 1.00 35.66 243 VAL A N 1
ATOM 1814 C CA . VAL A 1 243 ? 11.869 15.779 18.062 1.00 35.66 243 VAL A CA 1
ATOM 1815 C C . VAL A 1 243 ? 12.770 14.955 18.974 1.00 35.66 243 VAL A C 1
ATOM 1817 O O . VAL A 1 243 ? 12.630 15.110 20.193 1.00 35.66 243 VAL A O 1
ATOM 1820 N N . PRO A 1 244 ? 13.587 14.021 18.448 1.00 36.81 244 PRO A N 1
ATOM 1821 C CA . PRO A 1 244 ? 14.512 13.296 19.294 1.00 36.81 244 PRO A CA 1
ATOM 1822 C C . PRO A 1 244 ? 15.3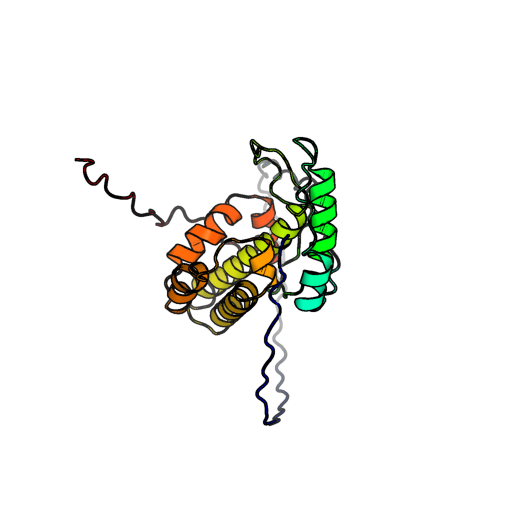12 14.360 20.027 1.00 36.81 244 PRO A C 1
ATOM 1824 O O . PRO A 1 244 ? 15.913 15.229 19.392 1.00 36.81 244 PRO A O 1
ATOM 1827 N N . ASP A 1 245 ? 15.193 14.348 21.355 1.00 40.44 245 ASP A N 1
ATOM 1828 C CA . ASP A 1 245 ? 15.943 15.241 22.222 1.00 40.44 245 ASP A CA 1
ATOM 1829 C C . ASP A 1 245 ? 17.390 15.134 21.745 1.00 40.44 245 ASP A C 1
ATOM 1831 O O . ASP A 1 245 ? 17.890 14.016 21.569 1.00 40.44 245 ASP A O 1
ATOM 1835 N N . GLU A 1 246 ? 18.016 16.268 21.430 1.00 40.41 246 GLU A N 1
ATOM 1836 C CA . GLU A 1 246 ? 19.438 16.338 21.109 1.00 40.41 246 GLU A CA 1
ATOM 1837 C C . GLU A 1 246 ? 20.199 15.938 22.380 1.00 40.41 246 GLU A C 1
ATOM 1839 O O . GLU A 1 246 ? 20.748 16.764 23.107 1.00 40.41 246 GLU A O 1
ATOM 1844 N N . ALA A 1 247 ? 20.175 14.646 22.696 1.00 43.72 247 ALA A N 1
ATOM 1845 C CA . ALA A 1 247 ? 20.955 14.032 23.733 1.00 43.72 247 ALA A CA 1
ATOM 1846 C C . ALA A 1 247 ? 22.388 14.055 23.220 1.00 43.72 247 ALA A C 1
ATOM 1848 O O . ALA A 1 247 ? 22.808 13.198 22.445 1.00 43.72 247 ALA A O 1
ATOM 1849 N N . GLU A 1 248 ? 23.059 15.141 23.601 1.00 44.56 248 GLU A N 1
ATOM 1850 C CA . GLU A 1 248 ? 24.491 15.284 23.811 1.00 44.56 248 GLU A CA 1
ATOM 1851 C C . GLU A 1 248 ? 25.305 14.130 23.221 1.00 44.56 248 GLU A C 1
ATOM 1853 O O . GLU A 1 248 ? 25.518 13.087 23.844 1.00 44.56 248 GLU A O 1
ATOM 1858 N N . VAL A 1 249 ? 25.798 14.358 22.004 1.00 38.91 249 VAL A N 1
ATOM 1859 C CA . VAL A 1 249 ? 26.971 13.648 21.503 1.00 38.91 249 VAL A CA 1
ATOM 1860 C C . VAL A 1 249 ? 28.112 13.917 22.500 1.00 38.91 249 VAL A C 1
ATOM 1862 O O . VAL A 1 249 ? 28.429 15.092 22.715 1.00 38.91 249 VAL A O 1
ATOM 1865 N N . PRO A 1 250 ? 28.700 12.886 23.135 1.00 52.81 250 PRO A N 1
ATOM 1866 C CA . PRO A 1 250 ? 29.853 13.060 24.015 1.00 52.81 250 PRO A CA 1
ATOM 1867 C C . PRO A 1 250 ? 31.114 13.511 23.264 1.00 52.81 250 PRO A C 1
ATOM 1869 O O . PRO A 1 250 ? 31.281 13.142 22.077 1.00 52.81 250 PRO A O 1
#